Protein AF-A0A7R8WQI7-F1 (afdb_monomer)

InterPro domains:
  IPR001619 Sec1-like protein [PF00995] (48-294)
  IPR001619 Sec1-like protein [PTHR11679] (33-294)
  IPR027482 Sec1-like, domain 2 [G3DSA:3.40.50.1910] (165-301)
  IPR036045 Sec1-like superfamily [SSF568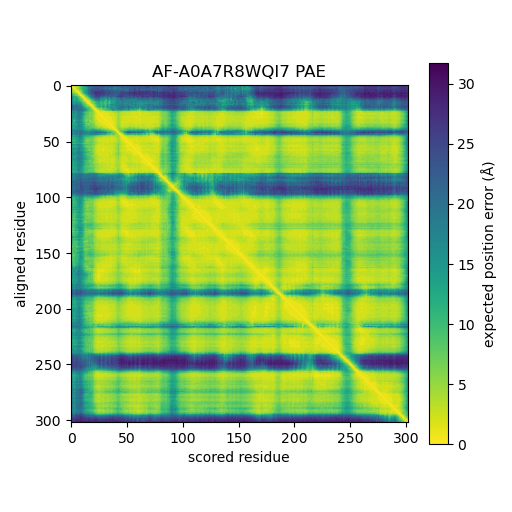15] (25-299)
  IPR043154 Sec1-like, domain 1 [G3DSA:3.40.50.2060] (26-164)

Radius of gyration: 21.42 Å; Cα contacts (8 Å, |Δi|>4): 452; chains: 1; bounding box: 52×49×67 Å

Mean predicted aligned error: 9.0 Å

pLDDT: mean 82.3, std 17.36, range [29.55, 97.31]

Foldseek 3Di:
DVVVVVVPPPDAFPAPADDDPDQFLLVLLLVLVVVLLVVPPDPFLAEEEEEEPQCVLQDLLRDDPVRVVVSRHDHYYYLDAPVPQDFDQDPPRDGDRQQAASYEYEYEYAQDPVSLVSLLVCLLPPSYNAYAAEHLFDHDPVSSVSSVVSNPVVRYDYHYYRLSQWRRNGRNDIHNPDPDQWDDDPPPDTDGDPVSLLSLLRNVCSSCSSNVNNDQPAEEEDPPDPSRVSSSVSNVVVSVVPPDPDPDDDPPPSVPDHHYHYDCVVPVVVVVDQDDDPVSNCCVPFNQDSNDGDDPDDPDPD

Nearest PDB structures (foldseek):
  6xjl-assembly1_A  TM=8.846E-01  e=1.754E-24  Thermochaetoides thermophila
  6xm1-assembly2_C  TM=8.921E-01  e=5.445E-24  Thermochaetoides thermophila
  6xmd-assembly1_A  TM=8.858E-01  e=5.780E-24  Thermochaetoides thermophila
  2xhe-assembly1_A  TM=8.609E-01  e=7.932E-13  Monosiga brevicollis
  1y9j-assembly1_A  TM=7.763E-01  e=6.616E-08  Rattus norvegicus

Secondary structure (DSSP, 8-state):
-HHHHHT-SS----B-----SS--HHHHHHHHHHHHHHH---S-S-EEEEE-HHHHHHHHHHS-HHHHHTTTEEEEEE---GGG---EEPTTS-EE---EEEEEEEEEE---HHHHHHHHHHHHS-SEEEEEEEESSPPPHHHHHHHHHH-TT--EEEEEE----SEEEETTEEE---S--EE--SSS--EE-HHHHHHHHHHHHHHHHHTT-SS-SEEEE-TT-HHHHHHHHHHHHHHHHSPSP-TT------TT-EEEE--GGG--SGGGSPP-SHHHHHHHHT--BTTB---TT-----

Solvent-accessible surface area (backbone atoms only — not comparable to full-atom values): 17529 Å² total; per-residue (Å²): 71,70,68,56,62,72,54,68,56,100,60,78,55,68,66,70,79,55,89,67,100,64,86,38,53,24,60,36,41,30,53,51,54,54,46,58,61,63,67,64,81,62,96,49,77,43,27,31,42,34,20,31,87,70,37,47,49,26,46,63,50,39,50,56,70,69,65,39,40,78,65,36,36,78,44,81,45,70,66,50,52,82,92,68,53,78,61,42,61,44,103,82,72,41,80,34,72,78,63,45,53,72,28,34,32,41,33,40,32,54,72,40,76,64,52,50,51,36,48,27,57,38,38,65,61,56,43,46,46,32,34,38,42,34,23,19,38,84,74,53,72,71,57,53,53,50,44,41,66,26,26,78,75,61,36,70,77,46,69,36,41,37,44,50,42,46,32,26,75,38,48,88,40,71,41,77,83,70,93,66,52,54,43,86,50,90,80,79,58,77,42,66,28,68,70,40,45,52,51,49,31,52,25,53,51,16,48,28,46,37,68,62,41,65,69,59,80,40,77,46,50,40,85,92,35,69,58,33,48,54,46,53,52,51,34,50,54,54,51,63,69,51,63,82,74,78,90,80,82,90,80,75,81,40,84,85,47,69,47,78,39,75,60,64,82,82,54,67,58,72,86,72,54,89,50,85,53,68,71,54,30,47,37,71,76,55,40,67,54,83,93,39,68,73,68,94,80,69,80,77,86,123

Organism: NCBI:txid163714

Structure (mmCIF, N/CA/C/O backbone):
data_AF-A0A7R8WQI7-F1
#
_entry.id   AF-A0A7R8WQI7-F1
#
loop_
_atom_site.group_PDB
_atom_site.id
_atom_site.ty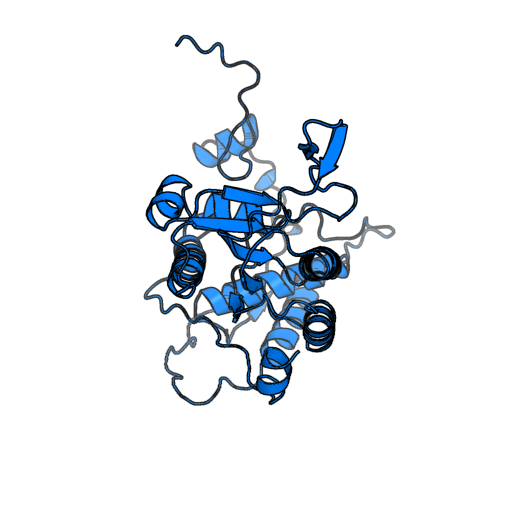pe_symbol
_atom_site.label_atom_id
_atom_site.label_alt_id
_atom_site.label_comp_id
_atom_site.label_asym_id
_atom_site.label_entity_id
_atom_site.label_seq_id
_atom_site.pdbx_PDB_ins_code
_atom_site.Cartn_x
_atom_site.Cartn_y
_atom_site.Cartn_z
_atom_site.occupancy
_atom_site.B_iso_or_equiv
_atom_site.auth_seq_id
_atom_site.auth_comp_id
_atom_site.auth_asym_id
_atom_site.auth_atom_id
_atom_site.pdbx_PDB_model_num
ATOM 1 N N . VAL A 1 1 ? -16.688 -12.293 19.248 1.00 45.47 1 VAL A N 1
ATOM 2 C CA . VAL A 1 1 ? -17.193 -13.429 18.410 1.00 45.47 1 VAL A CA 1
ATOM 3 C C . VAL A 1 1 ? -18.559 -13.153 17.763 1.00 45.47 1 VAL A C 1
ATOM 5 O O . VAL A 1 1 ? -18.761 -13.535 16.612 1.00 45.47 1 VAL A O 1
ATOM 8 N N . ARG A 1 2 ? -19.499 -12.466 18.435 1.00 38.94 2 ARG A N 1
ATOM 9 C CA . ARG A 1 2 ? -20.849 -12.200 17.881 1.00 38.94 2 ARG A CA 1
ATOM 10 C C . ARG A 1 2 ? -20.871 -11.333 16.609 1.00 38.94 2 ARG A C 1
ATOM 12 O O . ARG A 1 2 ? -21.676 -11.604 15.725 1.00 38.94 2 ARG A O 1
ATOM 19 N N . PHE A 1 3 ? -19.964 -10.361 16.473 1.00 47.34 3 PHE A N 1
ATOM 20 C CA . PHE A 1 3 ? -19.856 -9.521 15.267 1.00 47.34 3 PHE A CA 1
ATOM 21 C C . PHE A 1 3 ? -19.412 -10.327 14.031 1.00 47.34 3 PHE A C 1
ATOM 23 O O . PHE A 1 3 ? -20.055 -10.283 12.987 1.00 47.34 3 PHE A O 1
ATOM 30 N N . PHE A 1 4 ? -18.372 -11.154 14.175 1.00 44.34 4 PHE A N 1
ATOM 31 C CA . PHE A 1 4 ? -17.882 -12.014 13.092 1.00 44.34 4 PHE A CA 1
ATOM 32 C C . PHE A 1 4 ? -18.846 -13.157 12.741 1.00 44.34 4 PHE A C 1
ATOM 34 O O . PHE A 1 4 ? -18.917 -13.549 11.581 1.00 44.34 4 PHE A O 1
ATOM 41 N N . LEU A 1 5 ? -19.622 -13.666 13.706 1.00 38.22 5 LEU A N 1
ATOM 42 C CA . LEU A 1 5 ? -20.675 -14.654 13.435 1.00 38.22 5 LEU A CA 1
ATOM 43 C C . LEU A 1 5 ? -21.860 -14.055 12.660 1.00 38.22 5 LEU A C 1
ATOM 45 O O . LEU A 1 5 ? -22.446 -14.751 11.837 1.00 38.22 5 LEU A O 1
ATOM 49 N N . SER A 1 6 ? -22.177 -12.770 12.856 1.00 35.91 6 SER A N 1
ATOM 50 C CA . SER A 1 6 ? -23.167 -12.055 12.032 1.00 35.91 6 SER A CA 1
ATOM 51 C C . SER A 1 6 ? -22.663 -11.761 10.612 1.00 35.91 6 SER A C 1
ATOM 53 O O . SER A 1 6 ? -23.476 -11.595 9.707 1.00 35.91 6 SER A O 1
ATOM 55 N N . ALA A 1 7 ? -21.343 -11.705 10.409 1.00 38.28 7 ALA A N 1
ATOM 56 C CA . ALA A 1 7 ? -20.695 -11.475 9.115 1.00 38.28 7 ALA A CA 1
ATOM 57 C C . ALA A 1 7 ? -20.342 -12.777 8.361 1.00 38.28 7 ALA A C 1
ATOM 59 O O . ALA A 1 7 ? -19.709 -12.721 7.316 1.00 38.28 7 ALA A O 1
ATOM 60 N N . ALA A 1 8 ? -20.737 -13.951 8.876 1.00 29.55 8 ALA A N 1
ATOM 61 C CA . ALA A 1 8 ? -20.405 -15.268 8.317 1.00 29.55 8 ALA A CA 1
ATOM 62 C C . ALA A 1 8 ? -21.314 -15.732 7.154 1.00 29.55 8 ALA A C 1
ATOM 64 O O . ALA A 1 8 ? -21.235 -16.886 6.730 1.00 29.55 8 ALA A O 1
ATOM 65 N N . ALA A 1 9 ? -22.168 -14.857 6.618 1.00 31.30 9 ALA A N 1
ATOM 66 C CA . ALA A 1 9 ? -22.648 -15.014 5.246 1.00 31.30 9 ALA A CA 1
ATOM 67 C C . ALA A 1 9 ? -21.492 -14.652 4.288 1.00 31.30 9 ALA A C 1
ATOM 69 O O . ALA A 1 9 ? -20.641 -13.859 4.680 1.00 31.30 9 ALA A O 1
ATOM 70 N N . PRO A 1 10 ? -21.422 -15.169 3.047 1.00 31.23 10 PRO A N 1
ATOM 71 C CA . PRO A 1 10 ? -20.439 -14.729 2.055 1.00 31.23 10 PRO A CA 1
ATOM 72 C C . PRO A 1 10 ? -20.778 -13.304 1.581 1.00 31.23 10 PRO A C 1
ATOM 74 O O . PRO A 1 10 ? -21.127 -13.069 0.429 1.00 31.23 10 PRO A O 1
ATOM 77 N N . GLN A 1 11 ? -20.750 -12.343 2.497 1.00 33.34 11 GLN A N 1
ATOM 78 C CA . GLN A 1 11 ? -20.855 -10.930 2.217 1.00 33.34 11 GLN A CA 1
ATOM 79 C C . GLN A 1 11 ? -19.426 -10.422 2.134 1.00 33.34 11 GLN A C 1
ATOM 81 O O . GLN A 1 11 ? -18.704 -10.393 3.128 1.00 33.34 11 GLN A O 1
ATOM 86 N N . ALA A 1 12 ? -19.006 -10.070 0.919 1.00 45.41 12 ALA A N 1
ATOM 87 C CA . ALA A 1 12 ? -17.821 -9.254 0.733 1.00 45.41 12 ALA A CA 1
ATOM 88 C C . ALA A 1 12 ? -17.914 -8.069 1.705 1.00 45.41 12 ALA A C 1
ATOM 90 O O . ALA A 1 12 ? -18.945 -7.388 1.737 1.00 45.41 12 ALA A O 1
ATOM 91 N N . PHE A 1 13 ? -16.878 -7.861 2.524 1.00 45.03 13 PHE A N 1
ATOM 92 C CA . PHE A 1 13 ? -16.802 -6.696 3.405 1.00 45.03 13 PHE A CA 1
ATOM 93 C C . PHE A 1 13 ? -17.109 -5.430 2.606 1.00 45.03 13 PHE A C 1
ATOM 95 O O . PHE A 1 13 ? -16.812 -5.399 1.406 1.00 45.03 13 PHE A O 1
ATOM 102 N N . PRO A 1 14 ? -17.703 -4.396 3.229 1.00 46.16 14 PRO A N 1
ATOM 103 C CA . PRO A 1 14 ? -18.044 -3.172 2.523 1.00 46.16 14 PRO A CA 1
ATOM 104 C C . PRO A 1 14 ? -16.798 -2.633 1.820 1.00 46.16 14 PRO A C 1
ATOM 106 O O . PRO A 1 14 ? -15.872 -2.117 2.445 1.00 46.16 14 PRO A O 1
ATOM 109 N N . LEU A 1 15 ? -16.773 -2.810 0.500 1.00 51.72 15 LEU A N 1
ATOM 110 C CA . LEU A 1 15 ? -15.652 -2.421 -0.326 1.00 51.72 15 LEU A CA 1
ATOM 111 C C . LEU A 1 15 ? -15.711 -0.910 -0.452 1.00 51.72 15 LEU A C 1
ATOM 113 O O . LEU A 1 15 ? -16.685 -0.345 -0.962 1.00 51.72 15 LEU A O 1
ATOM 117 N N . VAL A 1 16 ? -14.682 -0.236 0.046 1.00 52.97 16 VAL A N 1
ATOM 118 C CA . VAL A 1 16 ? -14.630 1.218 -0.017 1.00 52.97 16 VAL A CA 1
ATOM 119 C C . VAL A 1 16 ? -14.374 1.628 -1.469 1.00 52.97 16 VAL A C 1
ATOM 121 O O . VAL A 1 16 ? -13.244 1.758 -1.895 1.00 52.97 16 VAL A O 1
ATOM 124 N N . ARG A 1 17 ? -15.411 1.822 -2.288 1.00 52.81 17 ARG A N 1
ATOM 125 C CA . ARG A 1 17 ? -15.206 2.350 -3.647 1.00 52.81 17 ARG A CA 1
ATOM 126 C C . ARG A 1 17 ? -15.085 3.866 -3.608 1.00 52.81 17 ARG A C 1
ATOM 128 O O . ARG A 1 17 ? -15.960 4.551 -3.082 1.00 52.81 17 ARG A O 1
ATOM 135 N N . VAL A 1 18 ? -14.002 4.369 -4.187 1.00 54.94 18 VAL A N 1
ATOM 136 C CA . VAL A 1 18 ? -13.783 5.788 -4.453 1.00 54.94 18 VAL A CA 1
ATOM 137 C C . VAL A 1 18 ? -13.979 6.003 -5.955 1.00 54.94 18 VAL A C 1
ATOM 139 O O . VAL A 1 18 ? -13.304 5.368 -6.760 1.00 54.94 18 VAL A O 1
ATOM 142 N N . SER A 1 19 ? -14.930 6.856 -6.341 1.00 47.88 19 SER A N 1
ATOM 143 C CA . SER A 1 19 ? -15.147 7.225 -7.746 1.00 47.88 19 SER A CA 1
ATOM 144 C C . SER A 1 19 ? -14.254 8.409 -8.112 1.00 47.88 19 SER A C 1
ATOM 146 O O . SER A 1 19 ? -14.242 9.411 -7.399 1.00 47.88 19 SER A O 1
ATOM 148 N N . MET A 1 20 ? -13.516 8.298 -9.217 1.00 58.69 20 MET A N 1
ATOM 149 C CA . MET A 1 20 ? -12.607 9.332 -9.714 1.00 58.69 20 MET A CA 1
ATOM 150 C C . MET A 1 20 ? -12.878 9.655 -11.176 1.00 58.69 20 MET A C 1
ATOM 152 O O . MET A 1 20 ? -13.043 8.755 -11.995 1.00 58.69 20 MET A O 1
ATOM 156 N N . GLY A 1 21 ? -12.824 10.944 -11.520 1.00 53.25 21 GLY A N 1
ATOM 157 C CA . GLY A 1 21 ? -12.871 11.412 -12.909 1.00 53.25 21 GLY A CA 1
ATOM 158 C C . GLY A 1 21 ? -11.543 11.284 -13.675 1.00 53.25 21 GLY A C 1
ATOM 159 O O . GLY A 1 21 ? -11.527 11.523 -14.878 1.00 53.25 21 GLY A O 1
ATOM 160 N N . GLY A 1 22 ? -10.431 10.912 -13.018 1.00 66.62 22 GLY A N 1
ATOM 161 C CA . GLY A 1 22 ? -9.092 10.840 -13.624 1.00 66.62 22 GLY A CA 1
ATOM 162 C C . GLY A 1 22 ? -8.129 9.873 -12.919 1.00 66.62 22 GLY A C 1
ATOM 163 O O . GLY A 1 22 ? -8.409 9.384 -11.828 1.00 66.62 22 GLY A O 1
ATOM 164 N N . VAL A 1 23 ? -6.983 9.577 -13.550 1.00 78.31 23 VAL A N 1
ATOM 165 C CA . VAL A 1 23 ? -5.949 8.687 -12.985 1.00 78.31 23 VAL A CA 1
ATOM 166 C C . VAL A 1 23 ? -5.080 9.480 -12.008 1.00 78.31 23 VAL A C 1
ATOM 168 O O . VAL A 1 23 ? -4.105 10.107 -12.414 1.00 78.31 23 VAL A O 1
ATOM 171 N N . ASN A 1 24 ? -5.452 9.470 -10.727 1.00 90.44 24 ASN A N 1
ATOM 172 C CA . ASN A 1 24 ? -4.645 10.036 -9.649 1.00 90.44 24 ASN A CA 1
ATOM 173 C C . ASN A 1 24 ? -4.456 9.005 -8.530 1.00 90.44 24 ASN A C 1
ATOM 175 O O . ASN A 1 24 ? -5.355 8.765 -7.724 1.00 90.44 24 ASN A O 1
ATOM 179 N N . VAL A 1 25 ? -3.273 8.393 -8.481 1.00 92.75 25 VAL A N 1
ATOM 180 C CA . VAL A 1 25 ? -2.969 7.322 -7.523 1.00 92.75 25 VAL A CA 1
ATOM 181 C C . VAL A 1 25 ? -2.806 7.839 -6.091 1.00 92.75 25 VAL A C 1
ATOM 183 O O . VAL A 1 25 ? -3.096 7.091 -5.159 1.00 92.75 25 VAL A O 1
ATOM 186 N N . VAL A 1 26 ? -2.378 9.099 -5.916 1.00 94.00 26 VAL A N 1
ATOM 187 C CA . VAL A 1 26 ? -2.228 9.758 -4.603 1.00 94.00 26 VAL A CA 1
ATOM 188 C C . VAL A 1 26 ? -3.598 10.060 -4.023 1.00 94.00 26 VAL A C 1
ATOM 190 O O . VAL A 1 26 ? -3.894 9.662 -2.899 1.00 94.00 26 VAL A O 1
ATOM 193 N N . GLU A 1 27 ? -4.459 10.699 -4.815 1.00 92.31 27 GLU A N 1
ATOM 194 C CA . GLU A 1 27 ? -5.809 11.036 -4.370 1.00 92.31 27 GLU A CA 1
ATOM 195 C C . GLU A 1 27 ? -6.615 9.765 -4.070 1.00 92.31 27 GLU A C 1
ATOM 197 O O . GLU A 1 27 ? -7.445 9.771 -3.167 1.00 92.31 27 GLU A O 1
ATOM 202 N N . ALA A 1 28 ? -6.352 8.652 -4.772 1.00 91.19 28 ALA A N 1
ATOM 203 C CA . ALA A 1 28 ? -7.055 7.390 -4.528 1.00 91.19 28 ALA A CA 1
ATOM 204 C C . ALA A 1 28 ? -6.797 6.902 -3.106 1.00 91.19 28 ALA A C 1
ATOM 206 O O . ALA A 1 28 ? -7.735 6.702 -2.335 1.00 91.19 28 ALA A O 1
ATOM 207 N N . VAL A 1 29 ? -5.518 6.797 -2.735 1.00 93.44 29 VAL A N 1
ATOM 208 C CA . VAL A 1 29 ? -5.102 6.416 -1.381 1.00 93.44 29 VAL A CA 1
ATOM 209 C C . VAL A 1 29 ? -5.589 7.437 -0.355 1.00 93.44 29 VAL A C 1
ATOM 211 O O . VAL A 1 29 ? -6.104 7.053 0.693 1.00 93.44 29 VAL A O 1
ATOM 214 N N . ARG A 1 30 ? -5.488 8.736 -0.653 1.00 93.62 30 ARG A N 1
ATOM 215 C CA . ARG A 1 30 ? -5.971 9.795 0.238 1.00 93.62 30 ARG A CA 1
ATOM 216 C C . ARG A 1 30 ? -7.461 9.641 0.539 1.00 93.62 30 ARG A C 1
ATOM 218 O O . ARG A 1 30 ? -7.835 9.625 1.707 1.00 93.62 30 ARG A O 1
ATOM 225 N N . LEU A 1 31 ? -8.311 9.453 -0.468 1.00 91.38 31 LEU A N 1
ATOM 226 C CA . LEU A 1 31 ? -9.757 9.290 -0.280 1.00 91.38 31 LEU A CA 1
ATOM 227 C C . LEU A 1 31 ? -10.107 8.030 0.521 1.00 91.38 31 LEU A C 1
ATOM 229 O O . LEU A 1 31 ? -10.982 8.084 1.386 1.00 91.38 31 LEU A O 1
ATOM 233 N N . TYR A 1 32 ? -9.382 6.932 0.309 1.00 91.56 32 TYR A N 1
ATOM 234 C CA . TYR A 1 32 ? -9.474 5.733 1.144 1.00 91.56 32 TYR A CA 1
ATOM 235 C C . TYR A 1 32 ? -9.176 6.023 2.622 1.00 91.56 32 TYR A C 1
ATOM 237 O O . TYR A 1 32 ? -9.958 5.647 3.497 1.00 91.56 32 TYR A O 1
ATOM 245 N N . LEU A 1 33 ? -8.075 6.726 2.904 1.00 92.56 33 LEU A N 1
ATOM 246 C CA . LEU A 1 33 ? -7.672 7.085 4.265 1.00 92.56 33 LEU A CA 1
ATOM 247 C C . LEU A 1 33 ? -8.671 8.041 4.922 1.00 92.56 33 LEU A C 1
ATOM 249 O O . LEU A 1 33 ? -9.046 7.851 6.077 1.00 92.56 33 LEU A O 1
ATOM 253 N N . LEU A 1 34 ? -9.146 9.047 4.187 1.00 91.31 34 LEU A N 1
ATOM 254 C CA . LEU A 1 34 ? -10.129 9.999 4.698 1.00 91.31 34 LEU A CA 1
ATOM 255 C C . LEU A 1 34 ? -11.466 9.326 5.008 1.00 91.31 34 LEU A C 1
ATOM 257 O O . LEU A 1 34 ? -12.072 9.624 6.038 1.00 91.31 34 LEU A O 1
ATOM 261 N N . LYS A 1 35 ? -11.906 8.394 4.157 1.00 89.69 35 LYS A N 1
ATOM 262 C CA . LYS A 1 35 ? -13.115 7.611 4.406 1.00 89.69 35 LYS A CA 1
ATOM 263 C C . LYS A 1 35 ? -12.951 6.681 5.607 1.00 89.69 35 LYS A C 1
ATOM 265 O O . LYS A 1 35 ? -13.812 6.692 6.475 1.00 89.69 35 LYS A O 1
ATOM 270 N N . MET A 1 36 ? -11.818 5.988 5.734 1.00 89.88 36 MET A N 1
ATOM 271 C CA . MET A 1 36 ? -11.502 5.178 6.920 1.00 89.88 36 MET A CA 1
ATOM 272 C C . MET A 1 36 ? -11.623 5.988 8.221 1.00 89.88 36 MET A C 1
ATOM 274 O O . MET A 1 36 ? -12.201 5.518 9.197 1.00 89.88 36 MET A O 1
ATOM 278 N N . VAL A 1 37 ? -11.108 7.220 8.239 1.00 90.00 37 VAL A N 1
ATOM 279 C CA . VAL A 1 37 ? -11.193 8.105 9.412 1.00 90.00 37 VAL A CA 1
ATOM 280 C C . VAL A 1 37 ? -12.616 8.654 9.621 1.00 90.00 37 VAL A C 1
ATOM 282 O O . VAL A 1 37 ? -13.013 8.931 10.756 1.00 90.00 37 VAL A O 1
ATOM 285 N N . GLY A 1 38 ? -13.394 8.829 8.550 1.00 87.38 38 GLY A N 1
ATOM 286 C CA . GLY A 1 38 ? -14.781 9.301 8.602 1.00 87.38 38 GLY A CA 1
ATOM 287 C C . GLY A 1 38 ? -15.795 8.240 9.044 1.00 87.38 38 GLY A C 1
ATOM 288 O O . GLY A 1 38 ? -16.759 8.571 9.737 1.00 87.38 38 GLY A O 1
ATOM 289 N N . ASP A 1 39 ? -15.565 6.977 8.684 1.00 84.06 39 ASP A N 1
ATOM 290 C CA . ASP A 1 39 ? -16.459 5.853 8.987 1.00 84.06 39 ASP A CA 1
ATOM 291 C C . ASP A 1 39 ? -16.399 5.446 10.470 1.00 84.06 39 ASP A C 1
ATOM 293 O O . ASP A 1 39 ? -17.376 4.928 11.010 1.00 84.06 39 ASP A O 1
ATOM 297 N N . ALA A 1 40 ? -15.303 5.771 11.165 1.00 81.56 40 ALA A N 1
ATOM 298 C CA . ALA A 1 40 ? -15.128 5.530 12.596 1.00 81.56 40 ALA A CA 1
ATOM 299 C C . ALA A 1 40 ? -15.982 6.470 13.472 1.00 81.56 40 ALA A C 1
ATOM 301 O O . ALA A 1 40 ? -15.475 7.374 14.144 1.00 81.56 40 ALA A O 1
ATOM 302 N N . ARG A 1 41 ? -17.302 6.277 13.460 1.00 68.81 41 ARG A N 1
ATOM 303 C CA . ARG A 1 41 ? -18.288 7.059 14.224 1.00 68.81 41 ARG A CA 1
ATOM 304 C C . ARG A 1 41 ? -18.430 6.545 15.660 1.00 68.81 41 ARG A C 1
ATOM 306 O O . ARG A 1 41 ? -19.515 6.167 16.086 1.00 68.81 41 ARG A O 1
ATOM 313 N N . ASP A 1 42 ? -17.326 6.535 16.399 1.00 67.75 42 ASP A N 1
ATOM 314 C CA . ASP A 1 42 ? -17.317 6.200 17.826 1.00 67.75 42 ASP A CA 1
ATOM 315 C C . ASP A 1 42 ? -17.484 7.437 18.718 1.00 67.75 42 ASP A C 1
ATOM 317 O O . ASP A 1 42 ? -17.225 8.571 18.315 1.00 67.75 42 ASP A O 1
ATOM 321 N N . SER A 1 43 ? -17.884 7.197 19.970 1.00 59.88 43 SER A N 1
ATOM 322 C CA . SER A 1 43 ? -18.080 8.221 21.003 1.00 59.88 43 SER A CA 1
ATOM 323 C C . SER A 1 43 ? -16.784 8.866 21.507 1.00 59.88 43 SER A C 1
ATOM 325 O O . SER A 1 43 ? -16.854 9.855 22.235 1.00 59.88 43 SER A O 1
ATOM 327 N N . SER A 1 44 ? -15.609 8.310 21.181 1.00 69.06 44 SER A N 1
ATOM 328 C CA . SER A 1 44 ? -14.333 8.882 21.615 1.00 69.06 44 SER A CA 1
ATOM 329 C C . SER A 1 44 ? -13.831 9.947 20.635 1.00 69.06 44 SER A C 1
ATOM 331 O O . SER A 1 44 ? -13.657 9.656 19.447 1.00 69.06 44 SER A O 1
ATOM 333 N N . PRO A 1 45 ? -13.519 11.164 21.117 1.00 76.62 45 PRO A N 1
ATOM 334 C CA . PRO A 1 45 ? -12.938 12.207 20.287 1.00 76.62 45 PRO A CA 1
ATOM 335 C C . PRO A 1 45 ? -11.453 11.974 19.995 1.00 76.62 45 PRO A C 1
ATOM 337 O O . PRO A 1 45 ? -10.891 12.731 19.220 1.00 76.62 45 PRO A O 1
ATOM 340 N N . LEU A 1 46 ? -10.789 10.989 20.608 1.00 88.25 46 LEU A N 1
ATOM 341 C CA . LEU A 1 46 ? -9.346 10.793 20.465 1.00 88.25 46 LEU A CA 1
ATOM 342 C C . LEU A 1 46 ? -9.047 9.471 19.757 1.00 88.25 46 LEU A C 1
ATOM 344 O O . LEU A 1 46 ? -9.409 8.391 20.236 1.00 88.25 46 LEU A O 1
ATOM 348 N N . ARG A 1 47 ? -8.351 9.559 18.619 1.00 91.69 47 ARG A N 1
ATOM 349 C CA . ARG A 1 47 ? -8.036 8.405 17.774 1.00 91.69 47 ARG A CA 1
ATOM 350 C C . ARG A 1 47 ? -6.534 8.175 17.656 1.00 91.69 47 ARG A C 1
ATOM 352 O O . ARG A 1 47 ? -5.738 9.118 17.616 1.00 91.69 47 ARG A O 1
ATOM 359 N N . VAL A 1 48 ? -6.171 6.903 17.556 1.00 92.19 48 VAL A N 1
ATOM 360 C CA . VAL A 1 48 ? -4.810 6.424 17.287 1.00 92.19 48 VAL A CA 1
ATOM 361 C C . VAL A 1 48 ? -4.800 5.719 15.944 1.00 92.19 48 VAL A C 1
ATOM 363 O O . VAL A 1 48 ? -5.686 4.911 15.686 1.00 92.19 48 VAL A O 1
ATOM 366 N N . LEU A 1 49 ? -3.804 5.997 15.106 1.00 94.50 49 LEU A N 1
ATOM 367 C CA . LEU A 1 49 ? -3.557 5.259 13.873 1.00 94.50 49 LEU A CA 1
ATOM 368 C C . LEU A 1 49 ? -2.436 4.239 14.101 1.00 94.50 49 LEU A C 1
ATOM 370 O O . LEU A 1 49 ? -1.291 4.619 14.341 1.00 94.50 49 LEU A O 1
ATOM 374 N N . LEU A 1 50 ? -2.780 2.956 14.026 1.00 94.44 50 LEU A N 1
ATOM 375 C CA . LEU A 1 50 ? -1.875 1.821 14.174 1.00 94.44 50 LEU A CA 1
ATOM 376 C C . LEU A 1 50 ? -1.542 1.240 12.793 1.00 94.44 50 LEU A C 1
ATOM 378 O O . LEU A 1 50 ? -2.444 0.885 12.035 1.00 94.44 50 LEU A O 1
ATOM 382 N N . MET A 1 51 ? -0.257 1.161 12.454 1.00 95.25 51 MET A N 1
ATOM 383 C CA . MET A 1 51 ? 0.226 0.815 11.107 1.00 95.25 51 MET A CA 1
ATOM 384 C C . MET A 1 51 ? 1.330 -0.236 11.148 1.00 95.25 51 MET A C 1
ATOM 386 O O . MET A 1 51 ? 2.097 -0.271 12.101 1.00 95.25 51 MET A O 1
ATOM 390 N N . ASP A 1 52 ? 1.483 -1.057 10.114 1.00 93.94 52 ASP A N 1
ATOM 391 C CA . ASP A 1 52 ? 2.654 -1.933 9.994 1.00 93.94 52 ASP A CA 1
ATOM 392 C C . ASP A 1 52 ? 3.821 -1.221 9.282 1.00 93.94 52 ASP A C 1
ATOM 394 O O . ASP A 1 52 ? 3.747 -0.040 8.941 1.00 93.94 52 ASP A O 1
ATOM 398 N N . SER A 1 53 ? 4.944 -1.921 9.088 1.00 91.50 53 SER A N 1
ATOM 399 C CA . SER A 1 53 ? 6.118 -1.347 8.411 1.00 91.50 53 SER A CA 1
ATOM 400 C C . SER A 1 53 ? 5.833 -0.864 6.994 1.00 91.50 53 SER A C 1
ATOM 402 O O . SER A 1 53 ? 6.484 0.068 6.525 1.00 91.50 53 SER A O 1
ATOM 404 N N . ASP A 1 54 ? 4.884 -1.499 6.316 1.00 91.75 54 ASP A N 1
ATOM 405 C CA . ASP A 1 54 ? 4.639 -1.288 4.901 1.00 91.75 54 ASP A CA 1
ATOM 406 C C . ASP A 1 54 ? 3.611 -0.163 4.705 1.00 91.75 54 ASP A C 1
ATOM 408 O O . ASP A 1 54 ? 3.752 0.660 3.797 1.00 91.75 54 ASP A O 1
ATOM 412 N N . THR A 1 55 ? 2.604 -0.069 5.581 1.00 94.62 55 THR A N 1
ATOM 413 C CA . THR A 1 55 ? 1.555 0.955 5.507 1.00 94.62 55 THR A CA 1
ATOM 414 C C . THR A 1 55 ? 1.999 2.329 5.996 1.00 94.62 55 THR A C 1
ATOM 416 O O . THR A 1 55 ? 1.451 3.328 5.525 1.00 94.62 55 THR A O 1
ATOM 419 N N . ILE A 1 56 ? 3.038 2.425 6.837 1.00 93.31 56 ILE A N 1
ATOM 420 C CA . ILE A 1 56 ? 3.622 3.718 7.247 1.00 93.31 56 ILE A CA 1
ATOM 421 C C . ILE A 1 56 ? 4.031 4.548 6.024 1.00 93.31 56 ILE A C 1
ATOM 423 O O . ILE A 1 56 ? 3.697 5.732 5.939 1.00 93.31 56 ILE A O 1
ATOM 427 N N . GLY A 1 57 ? 4.721 3.932 5.057 1.00 92.25 57 GLY A N 1
ATOM 428 C CA . GLY A 1 57 ? 5.149 4.615 3.833 1.00 92.25 57 GLY A CA 1
ATOM 429 C C . GLY A 1 57 ? 3.967 5.069 2.976 1.00 92.25 57 GLY A C 1
ATOM 430 O O . GLY A 1 57 ? 3.985 6.167 2.426 1.00 92.25 57 GLY A O 1
ATOM 431 N N . ILE A 1 58 ? 2.906 4.263 2.921 1.00 94.75 58 ILE A N 1
ATOM 432 C CA . ILE A 1 58 ? 1.685 4.565 2.165 1.00 94.75 58 ILE A CA 1
ATOM 433 C C . ILE A 1 58 ? 0.981 5.797 2.750 1.00 94.75 58 ILE A C 1
ATOM 435 O O . ILE A 1 58 ? 0.667 6.734 2.016 1.00 94.75 58 ILE A O 1
ATOM 439 N N . VAL A 1 59 ? 0.777 5.829 4.071 1.00 94.19 59 VAL A N 1
ATOM 440 C CA . VAL A 1 59 ? 0.104 6.946 4.755 1.00 94.19 59 VAL A CA 1
ATOM 441 C C . VAL A 1 59 ? 0.929 8.223 4.669 1.00 94.19 59 VAL A C 1
ATOM 443 O O . VAL A 1 59 ? 0.386 9.269 4.320 1.00 94.19 59 VAL A O 1
ATOM 446 N N 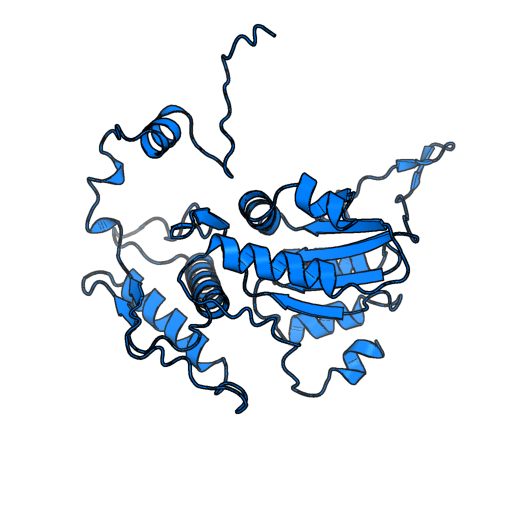. THR A 1 60 ? 2.237 8.127 4.928 1.00 92.88 60 THR A N 1
ATOM 447 C CA . THR A 1 60 ? 3.162 9.275 4.910 1.00 92.88 60 THR A CA 1
ATOM 448 C C . THR A 1 60 ? 3.171 9.978 3.555 1.00 92.88 60 THR A C 1
ATOM 450 O O . THR A 1 60 ? 3.251 11.202 3.495 1.00 92.88 60 THR A O 1
ATOM 453 N N . MET A 1 61 ? 3.063 9.213 2.468 1.00 93.31 61 MET A N 1
ATOM 454 C CA . MET A 1 61 ? 3.062 9.762 1.114 1.00 93.31 61 MET A CA 1
ATOM 455 C C . MET A 1 61 ? 1.704 10.317 0.670 1.00 93.31 61 MET A C 1
ATOM 457 O O . MET A 1 61 ? 1.654 11.171 -0.211 1.00 93.31 61 MET A O 1
ATOM 461 N N . ALA A 1 62 ? 0.603 9.839 1.251 1.00 93.69 62 ALA A N 1
ATOM 462 C CA . ALA A 1 62 ? -0.743 10.196 0.810 1.00 93.69 62 ALA A CA 1
ATOM 463 C C . ALA A 1 62 ? -1.364 11.366 1.585 1.00 93.69 62 ALA A C 1
ATOM 465 O O . ALA A 1 62 ? -2.139 12.130 1.012 1.00 93.69 62 ALA A O 1
ATOM 466 N N . VAL A 1 63 ? -1.084 11.488 2.889 1.00 93.06 63 VAL A N 1
ATOM 467 C CA . VAL A 1 63 ? -1.762 12.445 3.778 1.00 93.06 63 VAL A CA 1
ATOM 468 C C . VAL A 1 63 ? -0.773 13.063 4.763 1.00 93.06 63 VAL A C 1
ATOM 470 O O . VAL A 1 63 ? 0.074 12.381 5.335 1.00 93.06 63 VAL A O 1
ATOM 473 N N . SER A 1 64 ? -0.909 14.368 5.010 1.00 92.25 64 SER A N 1
ATOM 474 C CA . SER A 1 64 ? -0.078 15.063 5.998 1.00 92.25 64 SER A CA 1
ATOM 475 C C . SER A 1 64 ? -0.527 14.788 7.438 1.00 92.25 64 SER A C 1
ATOM 477 O O . SER A 1 64 ? -1.711 14.598 7.728 1.00 92.25 64 SER A O 1
ATOM 479 N N . LYS A 1 65 ? 0.413 14.860 8.389 1.00 90.38 65 LYS A N 1
ATOM 480 C CA . LYS A 1 65 ? 0.097 14.734 9.821 1.00 90.38 65 LYS A CA 1
ATOM 481 C C . LYS A 1 65 ? -0.912 15.792 10.286 1.00 90.38 65 LYS A C 1
ATOM 483 O O . LYS A 1 65 ? -1.816 15.471 11.050 1.00 90.38 65 LYS A O 1
ATOM 488 N N . SER A 1 66 ? -0.791 17.028 9.801 1.00 92.75 66 SER A N 1
ATOM 489 C CA . SER A 1 66 ? -1.721 18.121 10.116 1.00 92.75 66 SER A CA 1
ATOM 490 C C . SER A 1 66 ? -3.148 17.810 9.660 1.00 92.75 66 SER A C 1
ATOM 492 O O . SER A 1 66 ? -4.099 18.050 10.400 1.00 92.75 66 SER A O 1
ATOM 494 N N . GLU A 1 67 ? -3.301 17.217 8.474 1.00 93.00 67 GLU A N 1
ATOM 495 C CA . GLU A 1 67 ? -4.605 16.826 7.931 1.00 93.00 67 GLU A CA 1
ATOM 496 C C . GLU A 1 67 ? -5.264 15.691 8.739 1.00 93.00 67 GLU A C 1
ATOM 498 O O . GLU A 1 67 ? -6.485 15.681 8.925 1.00 93.00 67 GLU A O 1
ATOM 503 N N . MET A 1 68 ? -4.463 14.756 9.256 1.00 92.56 68 MET A N 1
ATOM 504 C CA . MET A 1 68 ? -4.927 13.693 10.155 1.00 92.56 68 MET A CA 1
ATOM 505 C C . MET A 1 68 ? -5.301 14.225 11.548 1.00 92.56 68 MET A C 1
ATOM 507 O O . MET A 1 68 ? -6.328 13.832 12.103 1.00 92.56 68 MET A O 1
ATOM 511 N N . LEU A 1 69 ? -4.521 15.168 12.087 1.00 92.06 69 LEU A N 1
ATOM 512 C CA . LEU A 1 69 ? -4.795 15.818 13.374 1.00 92.06 69 LEU A CA 1
ATOM 513 C C . LEU A 1 69 ? -6.121 16.586 13.359 1.00 92.06 69 LEU A C 1
ATOM 515 O O . LEU A 1 69 ? -6.904 16.471 14.298 1.00 92.06 69 LEU A O 1
ATOM 519 N N . GLN A 1 70 ? -6.423 17.295 12.265 1.00 91.44 70 GLN A N 1
ATOM 520 C CA . GLN A 1 70 ? -7.718 17.964 12.062 1.00 91.44 70 GLN A CA 1
ATOM 521 C C . GLN A 1 70 ? -8.912 16.995 12.079 1.00 91.44 70 GLN A C 1
ATOM 523 O O . GLN A 1 70 ? -10.048 17.417 12.274 1.00 91.44 70 GLN A O 1
ATOM 528 N N . ARG A 1 71 ? -8.665 15.694 11.880 1.00 90.19 71 ARG A N 1
ATOM 529 C CA . ARG A 1 71 ? -9.671 14.622 11.923 1.00 90.19 71 ARG A CA 1
ATOM 530 C C . ARG A 1 71 ? -9.552 13.747 13.168 1.00 90.19 71 ARG A C 1
ATOM 532 O O . ARG A 1 71 ? -9.985 12.590 13.163 1.00 90.19 71 ARG A O 1
ATOM 539 N N . ASN A 1 72 ? -9.001 14.321 14.235 1.00 90.38 72 ASN A N 1
ATOM 540 C 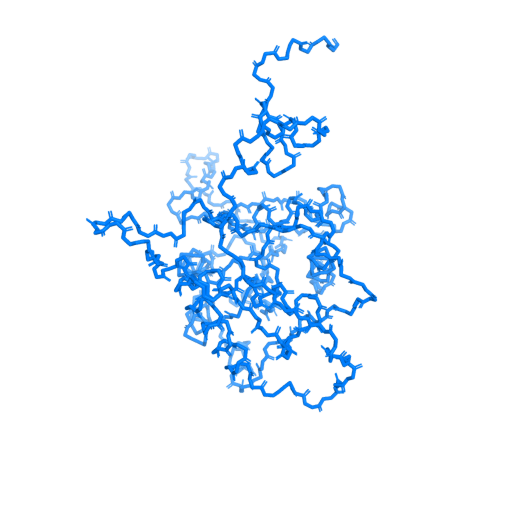CA . ASN A 1 72 ? -8.913 13.726 15.560 1.00 90.38 72 ASN A CA 1
ATOM 541 C C . ASN A 1 72 ? -7.995 12.495 15.668 1.00 90.38 72 ASN A C 1
ATOM 543 O O . ASN A 1 72 ? -8.139 11.696 16.594 1.00 90.38 72 ASN A O 1
ATOM 547 N N . VAL A 1 73 ? -7.049 12.326 14.740 1.00 92.69 73 VAL A N 1
ATOM 548 C CA . VAL A 1 73 ? -6.004 11.295 14.823 1.00 92.69 73 VAL A CA 1
ATOM 549 C C . VAL A 1 73 ? -4.750 11.919 15.431 1.00 92.69 73 VAL A C 1
ATOM 551 O O . VAL A 1 73 ? -4.037 12.668 14.765 1.00 92.69 73 VAL A O 1
ATOM 554 N N . PHE A 1 74 ? -4.491 11.627 16.706 1.00 89.69 74 PHE A N 1
ATOM 555 C CA . PHE A 1 74 ? -3.447 12.300 17.492 1.00 89.69 74 PHE A CA 1
ATOM 556 C C . PHE A 1 74 ? -2.168 11.483 17.637 1.00 89.69 74 PHE A C 1
ATOM 558 O O . PHE A 1 74 ? -1.072 12.048 17.643 1.00 89.69 74 PHE A O 1
ATOM 565 N N . LEU A 1 75 ? -2.299 10.161 17.750 1.00 89.50 75 LEU A N 1
ATOM 566 C CA . LEU A 1 75 ? -1.170 9.255 17.933 1.00 89.50 75 LEU A CA 1
ATOM 567 C C . LEU A 1 75 ? -0.990 8.386 16.691 1.00 89.50 75 LEU A C 1
ATOM 569 O O . LEU A 1 75 ? -1.963 7.909 16.108 1.00 89.50 75 LEU A O 1
ATOM 573 N N . PHE A 1 76 ? 0.268 8.180 16.317 1.00 90.81 76 PHE A N 1
ATOM 574 C CA . PHE A 1 76 ? 0.679 7.313 15.221 1.00 90.81 76 PHE A CA 1
ATOM 575 C C . PHE A 1 76 ? 1.604 6.267 15.815 1.00 90.81 76 PHE A C 1
ATOM 577 O O . PHE A 1 76 ? 2.669 6.606 16.331 1.00 90.81 76 PHE A O 1
ATOM 584 N N . GLU A 1 77 ? 1.183 5.013 15.771 1.00 89.75 77 GLU A N 1
ATOM 585 C CA . GLU A 1 77 ? 1.930 3.903 16.339 1.00 89.75 77 GLU A CA 1
ATOM 586 C C . GLU A 1 77 ? 2.192 2.838 15.285 1.00 89.75 77 GLU A C 1
ATOM 588 O O . GLU A 1 77 ? 1.412 2.629 14.353 1.00 89.75 77 GLU A O 1
ATOM 593 N N . ARG A 1 78 ? 3.308 2.137 15.461 1.00 90.62 78 ARG A N 1
ATOM 594 C CA . ARG A 1 78 ? 3.610 0.948 14.683 1.00 90.62 78 ARG A CA 1
ATOM 595 C C . ARG A 1 78 ? 3.037 -0.273 15.397 1.00 90.62 78 ARG A C 1
ATOM 597 O O . ARG A 1 78 ? 3.229 -0.428 16.601 1.00 90.62 78 ARG A O 1
ATOM 604 N N . LEU A 1 79 ? 2.369 -1.145 14.652 1.00 88.94 79 LEU A N 1
ATOM 605 C CA . LEU A 1 79 ? 2.028 -2.489 15.077 1.00 88.94 79 LEU A CA 1
ATOM 606 C C . LEU A 1 79 ? 3.348 -3.231 15.305 1.00 88.94 79 LEU A C 1
ATOM 608 O O . LEU A 1 79 ? 4.099 -3.505 14.367 1.00 88.94 79 LEU A O 1
ATOM 612 N N . ALA A 1 80 ? 3.671 -3.428 16.576 1.00 73.38 80 ALA A N 1
ATOM 613 C CA . ALA A 1 80 ? 4.880 -4.094 17.016 1.00 73.38 80 ALA A CA 1
ATOM 614 C C . ALA A 1 80 ? 4.538 -5.502 17.496 1.00 73.38 80 ALA A C 1
ATOM 616 O O . ALA A 1 80 ? 3.464 -5.730 18.058 1.00 73.38 80 ALA A O 1
ATOM 617 N N . GLU A 1 81 ? 5.491 -6.414 17.318 1.00 65.06 81 GLU A N 1
ATOM 618 C CA . GLU A 1 81 ? 5.452 -7.732 17.941 1.00 65.06 81 GLU A CA 1
ATOM 619 C C . GLU A 1 81 ? 5.294 -7.579 19.460 1.00 65.06 81 GLU A C 1
ATOM 621 O O . GLU A 1 81 ? 5.825 -6.647 20.072 1.00 65.06 81 GLU A O 1
ATOM 626 N N . GLU A 1 82 ? 4.589 -8.520 20.086 1.00 62.47 82 GLU A N 1
ATOM 627 C CA . GLU A 1 82 ? 4.285 -8.494 21.521 1.00 62.47 82 GLU A CA 1
ATOM 628 C C . GLU A 1 82 ? 5.537 -8.298 22.400 1.00 62.47 82 GLU A C 1
ATOM 630 O O . GLU A 1 82 ? 5.483 -7.588 23.404 1.00 62.47 82 GLU A O 1
ATOM 635 N N . ALA A 1 83 ? 6.683 -8.835 21.966 1.00 50.44 83 ALA A N 1
ATOM 636 C CA . ALA A 1 83 ? 7.979 -8.719 22.636 1.00 50.44 83 ALA A CA 1
ATOM 637 C C . ALA A 1 83 ? 8.593 -7.304 22.614 1.00 50.44 83 ALA A C 1
ATOM 639 O O . ALA A 1 83 ? 9.437 -6.989 23.449 1.00 50.44 83 ALA A O 1
ATOM 640 N N . GLN A 1 84 ? 8.193 -6.454 21.667 1.00 55.75 84 GLN A N 1
ATOM 641 C CA . GLN A 1 84 ? 8.723 -5.098 21.471 1.00 55.75 84 GLN A CA 1
ATOM 642 C C . GLN A 1 84 ? 7.750 -4.014 21.943 1.00 55.75 84 GLN A C 1
ATOM 644 O O . GLN A 1 84 ? 7.978 -2.824 21.708 1.00 55.75 84 GLN A O 1
ATOM 649 N N . ARG A 1 85 ? 6.649 -4.398 22.603 1.00 64.25 85 ARG A N 1
ATOM 650 C CA . ARG A 1 85 ? 5.694 -3.429 23.137 1.00 64.25 85 ARG A CA 1
ATOM 651 C C . ARG A 1 85 ? 6.391 -2.522 24.153 1.00 64.25 85 ARG A C 1
ATOM 653 O O . ARG A 1 85 ? 7.036 -3.034 25.066 1.00 64.25 85 ARG A O 1
ATOM 660 N N . PRO A 1 86 ? 6.249 -1.189 24.045 1.00 54.47 86 PRO A N 1
ATOM 661 C CA . PRO A 1 86 ? 6.791 -0.281 25.038 1.00 54.47 86 PRO A CA 1
ATOM 662 C C . PRO A 1 86 ? 6.094 -0.545 26.370 1.00 54.47 86 PRO A C 1
ATOM 664 O O . PRO A 1 86 ? 4.893 -0.331 26.546 1.00 54.47 86 PRO A O 1
ATOM 667 N N . VAL A 1 87 ? 6.876 -1.061 27.304 1.00 57.97 87 VAL A N 1
ATOM 668 C CA . VAL A 1 87 ? 6.448 -1.338 28.660 1.00 57.97 87 VAL A CA 1
ATOM 669 C C . VAL A 1 87 ? 6.789 -0.109 29.494 1.00 57.97 87 VAL A C 1
ATOM 671 O O . VAL A 1 87 ? 7.960 0.170 29.742 1.00 57.97 87 VAL A O 1
ATOM 674 N N . ALA A 1 88 ? 5.780 0.653 29.914 1.00 54.44 88 ALA A N 1
ATOM 675 C CA . ALA A 1 88 ? 6.011 1.733 30.863 1.00 54.44 88 ALA A CA 1
ATOM 676 C C . ALA A 1 88 ? 6.190 1.128 32.258 1.00 54.44 88 ALA A C 1
ATOM 678 O O . ALA A 1 88 ? 5.417 0.267 32.671 1.00 54.44 88 ALA A O 1
ATOM 679 N N . LEU A 1 89 ? 7.206 1.563 32.995 1.00 54.12 89 LEU A N 1
ATOM 680 C CA . LEU A 1 89 ? 7.352 1.194 34.398 1.00 54.12 89 LEU A CA 1
ATOM 681 C C . LEU A 1 89 ? 6.379 2.052 35.216 1.00 54.12 89 LEU A C 1
ATOM 683 O O . LEU A 1 89 ? 6.437 3.279 35.168 1.00 54.12 89 LEU A O 1
ATOM 687 N N . ASP A 1 90 ? 5.464 1.420 35.952 1.00 56.91 90 ASP A N 1
ATOM 688 C CA . ASP A 1 90 ? 4.633 2.124 36.936 1.00 56.91 90 ASP A CA 1
ATOM 689 C C . ASP A 1 90 ? 5.536 2.731 38.035 1.00 56.91 90 ASP A C 1
ATOM 691 O O . ASP A 1 90 ? 6.706 2.363 38.155 1.00 56.91 90 ASP A O 1
ATOM 695 N N . ARG A 1 91 ? 5.011 3.601 38.908 1.00 55.12 91 ARG A N 1
ATOM 696 C CA . ARG A 1 91 ? 5.773 4.234 40.017 1.00 55.12 91 ARG A CA 1
ATOM 697 C C . ARG A 1 91 ? 6.467 3.235 40.965 1.00 55.12 91 ARG A C 1
ATOM 699 O O . ARG A 1 91 ? 7.323 3.623 41.748 1.00 55.12 91 ARG A O 1
ATOM 706 N N . LEU A 1 92 ? 6.089 1.959 40.884 1.00 57.34 92 LEU A N 1
ATOM 707 C CA . LEU A 1 92 ? 6.635 0.812 41.617 1.00 57.34 92 LEU A CA 1
ATOM 708 C C . LEU A 1 92 ? 7.643 -0.022 40.796 1.00 57.34 92 LEU A C 1
ATOM 710 O O . LEU A 1 92 ? 7.951 -1.145 41.181 1.00 57.34 92 LEU A O 1
ATOM 714 N N . GLY A 1 93 ? 8.100 0.462 39.637 1.00 52.91 93 GLY A N 1
ATOM 715 C CA . GLY A 1 93 ? 9.022 -0.271 38.762 1.00 52.91 93 GLY A CA 1
ATOM 716 C C . GLY A 1 93 ? 8.404 -1.510 38.107 1.00 52.91 93 GLY A C 1
ATOM 717 O O . GLY A 1 93 ? 9.127 -2.405 37.679 1.00 52.91 93 GLY A O 1
ATOM 718 N N . ARG A 1 94 ? 7.067 -1.600 38.047 1.00 53.28 94 ARG A N 1
ATOM 719 C CA . ARG A 1 94 ? 6.380 -2.742 37.432 1.00 53.28 94 ARG A CA 1
ATOM 720 C C . ARG A 1 94 ? 6.105 -2.485 35.958 1.00 53.28 94 ARG A C 1
ATOM 722 O O . ARG A 1 94 ? 5.579 -1.418 35.642 1.00 53.28 94 ARG A O 1
ATOM 729 N N . PRO A 1 95 ? 6.387 -3.457 35.082 1.00 51.72 95 PRO A N 1
ATOM 730 C CA . PRO A 1 95 ? 6.060 -3.355 33.676 1.00 51.72 95 PRO A CA 1
ATOM 731 C C . PRO A 1 95 ? 4.542 -3.236 33.496 1.00 51.72 95 PRO A C 1
ATOM 733 O O . PRO A 1 95 ? 3.795 -4.144 33.859 1.00 51.72 95 PRO A O 1
ATOM 736 N N . ARG A 1 96 ? 4.070 -2.109 32.966 1.00 53.62 96 ARG A N 1
ATOM 737 C CA . ARG A 1 96 ? 2.657 -1.851 32.708 1.00 53.62 96 ARG A CA 1
ATOM 738 C C . ARG A 1 96 ? 2.487 -1.370 31.274 1.00 53.62 96 ARG A C 1
ATOM 740 O O . ARG A 1 96 ? 3.030 -0.350 30.854 1.00 53.62 96 ARG A O 1
ATOM 747 N N . THR A 1 97 ? 1.709 -2.117 30.506 1.00 56.53 97 THR A N 1
ATOM 748 C CA . THR A 1 97 ? 1.196 -1.658 29.219 1.00 56.53 97 THR A CA 1
ATOM 749 C C . THR A 1 97 ? 0.303 -0.445 29.474 1.00 56.53 97 THR A C 1
ATOM 751 O O . THR A 1 97 ? -0.613 -0.496 30.300 1.00 56.53 97 THR A O 1
ATOM 754 N N . LEU A 1 98 ? 0.587 0.675 28.804 1.00 60.97 98 LEU A N 1
ATOM 755 C CA . LEU A 1 98 ? -0.236 1.884 28.876 1.00 60.97 98 LEU A CA 1
ATOM 756 C C . LEU A 1 98 ? -1.580 1.601 28.191 1.00 60.97 98 LEU A C 1
ATOM 758 O O . LEU A 1 98 ? -1.752 1.828 26.997 1.00 60.97 98 LEU A O 1
ATOM 762 N N . ALA A 1 99 ? -2.524 1.039 28.944 1.00 68.25 99 ALA A N 1
ATOM 763 C CA . ALA A 1 99 ? -3.871 0.772 28.467 1.00 68.25 99 ALA A CA 1
ATOM 764 C C . ALA A 1 99 ? -4.636 2.099 28.354 1.00 68.25 99 ALA A C 1
ATOM 766 O O . ALA A 1 99 ? -5.124 2.651 29.341 1.00 68.25 99 ALA A O 1
ATOM 767 N N . MET A 1 100 ? -4.742 2.617 27.135 1.00 81.69 100 MET A N 1
ATOM 768 C CA . MET A 1 100 ? -5.457 3.849 26.811 1.00 81.69 100 MET A CA 1
ATOM 769 C C . MET A 1 100 ? -6.871 3.517 26.325 1.00 81.69 100 MET A C 1
ATOM 771 O O . MET A 1 100 ? -7.238 3.743 25.175 1.00 81.69 100 MET A O 1
ATOM 775 N N . LYS A 1 101 ? -7.691 2.967 27.229 1.00 84.19 101 LYS A N 1
ATOM 776 C CA . LYS A 1 101 ? -9.049 2.470 26.928 1.00 84.19 101 LYS A CA 1
ATOM 777 C C . LYS A 1 101 ? -10.043 3.536 26.466 1.00 84.19 101 LYS A C 1
ATOM 779 O O . LYS A 1 101 ? -11.084 3.197 25.926 1.00 84.19 101 LYS A O 1
ATOM 784 N N . HIS A 1 102 ? -9.725 4.809 26.663 1.00 85.25 102 HIS A N 1
ATOM 785 C CA . HIS A 1 102 ? -10.531 5.925 26.179 1.00 85.25 102 HIS A CA 1
ATOM 786 C C . HIS A 1 102 ? -10.269 6.252 24.701 1.00 85.25 102 HIS A C 1
ATOM 788 O O . HIS A 1 102 ? -10.968 7.094 24.151 1.00 85.25 102 HIS A O 1
ATOM 794 N N . LEU A 1 103 ? -9.276 5.628 24.057 1.00 89.69 103 LEU A N 1
ATOM 795 C CA . LEU A 1 103 ? -8.928 5.880 22.660 1.00 89.69 103 LEU A CA 1
ATOM 796 C C . LEU A 1 103 ? -9.577 4.863 21.721 1.00 89.69 103 LEU A C 1
ATOM 798 O O . LEU A 1 103 ? -9.664 3.672 22.039 1.00 89.69 103 LEU A O 1
ATOM 802 N N . THR A 1 104 ? -9.949 5.339 20.535 1.00 92.56 104 THR A N 1
ATOM 803 C CA . THR A 1 104 ? -10.334 4.497 19.398 1.00 92.56 104 THR A CA 1
ATOM 804 C C . THR A 1 104 ? -9.124 4.247 18.504 1.00 92.56 104 THR A C 1
ATOM 806 O O . THR A 1 104 ? -8.440 5.181 18.083 1.00 92.56 104 THR A O 1
ATOM 809 N N . CYS A 1 105 ? -8.858 2.983 18.193 1.00 93.12 105 CYS A N 1
ATOM 810 C CA . CYS A 1 105 ? -7.759 2.571 17.335 1.00 93.12 105 CYS A CA 1
ATOM 811 C C . CYS A 1 105 ? -8.241 2.359 15.900 1.00 93.12 105 CYS A C 1
ATOM 813 O O . CYS A 1 105 ? -9.081 1.501 15.632 1.00 93.12 105 CYS A O 1
ATOM 815 N N . LEU A 1 106 ? -7.681 3.123 14.969 1.00 94.94 106 LEU A N 1
ATOM 816 C CA . LEU A 1 106 ? -7.776 2.885 13.537 1.00 94.94 106 LEU A CA 1
ATOM 817 C C . LEU A 1 106 ? -6.555 2.064 13.137 1.00 94.94 106 LEU A C 1
ATOM 819 O O . LEU A 1 106 ? -5.431 2.536 13.258 1.00 94.94 106 LEU A O 1
ATOM 823 N N . THR A 1 107 ? -6.754 0.833 12.689 1.00 95.69 107 THR A N 1
ATOM 824 C CA . THR A 1 107 ? -5.666 -0.041 12.250 1.00 95.69 107 THR A CA 1
ATOM 825 C C . THR A 1 107 ? -5.634 -0.074 10.732 1.00 95.69 107 THR A C 1
ATOM 827 O O . THR A 1 107 ? -6.642 -0.404 10.113 1.00 95.69 107 THR A O 1
ATOM 830 N N . LEU A 1 108 ? -4.485 0.240 10.137 1.00 96.31 108 LEU A N 1
ATOM 831 C CA . LEU A 1 108 ? -4.239 0.101 8.705 1.00 96.31 108 LEU A CA 1
ATOM 832 C C . LEU A 1 108 ? -3.035 -0.812 8.485 1.00 96.31 108 LEU A C 1
ATOM 834 O O . LEU A 1 108 ? -1.894 -0.406 8.708 1.00 96.31 108 LEU A O 1
ATOM 838 N N . VAL A 1 109 ? -3.280 -2.033 8.023 1.00 96.38 109 VAL A N 1
ATOM 839 C CA . VAL A 1 109 ? -2.230 -3.048 7.862 1.00 96.38 109 VAL A CA 1
ATOM 840 C C . VAL A 1 109 ? -2.385 -3.810 6.559 1.00 96.38 109 VAL A C 1
ATOM 842 O O . VAL A 1 109 ? -3.474 -3.920 5.998 1.00 96.38 109 VAL A O 1
ATOM 845 N N . ARG A 1 110 ? -1.289 -4.375 6.070 1.00 95.50 110 ARG A N 1
ATOM 846 C CA . ARG A 1 110 ? -1.338 -5.339 4.975 1.00 95.50 110 ARG A CA 1
ATOM 847 C C . ARG A 1 110 ? -1.790 -6.697 5.517 1.00 95.50 110 ARG A C 1
ATOM 849 O O . ARG A 1 110 ? -1.381 -7.062 6.620 1.00 95.50 110 ARG A O 1
ATOM 856 N N . PRO A 1 111 ? -2.584 -7.490 4.776 1.00 94.12 111 PRO A N 1
ATOM 857 C CA . PRO A 1 111 ? -2.998 -8.829 5.203 1.00 94.12 111 PRO A CA 1
ATOM 858 C C . PRO A 1 111 ? -1.851 -9.845 5.029 1.00 94.12 111 PRO A C 1
ATOM 860 O O . PRO A 1 111 ? -1.942 -10.797 4.261 1.00 94.12 111 PRO A O 1
ATOM 863 N N . THR A 1 112 ? -0.720 -9.614 5.700 1.00 93.75 112 THR A N 1
ATOM 864 C CA . THR A 1 112 ? 0.405 -10.557 5.743 1.00 93.75 112 THR A CA 1
ATOM 865 C C . THR A 1 112 ? 0.290 -11.453 6.971 1.00 93.75 112 THR A C 1
ATOM 867 O O . THR A 1 112 ? -0.233 -11.029 8.000 1.00 93.75 112 THR A O 1
ATOM 870 N N . ALA A 1 113 ? 0.841 -12.669 6.907 1.00 92.75 113 ALA A N 1
ATOM 871 C CA . ALA A 1 113 ? 0.842 -13.585 8.052 1.00 92.75 113 ALA A CA 1
ATOM 872 C C . ALA A 1 113 ? 1.452 -12.948 9.316 1.00 92.75 113 ALA A C 1
ATOM 874 O O . ALA A 1 113 ? 0.957 -13.174 10.417 1.00 92.75 113 ALA A O 1
ATOM 875 N N . LYS A 1 114 ? 2.481 -12.104 9.146 1.00 92.88 114 LYS A N 1
ATOM 876 C CA . LYS A 1 114 ? 3.093 -11.338 10.234 1.00 92.88 114 LYS A CA 1
ATOM 877 C C . LYS A 1 114 ? 2.122 -10.309 10.818 1.00 92.88 114 LYS A C 1
ATOM 879 O O . LYS A 1 114 ? 1.819 -10.379 12.003 1.00 92.88 114 LYS A O 1
ATOM 884 N N . SER A 1 115 ? 1.582 -9.411 9.990 1.00 94.06 115 SER A N 1
ATOM 885 C CA . SER A 1 115 ? 0.663 -8.361 10.453 1.00 94.06 115 SER A CA 1
ATOM 886 C C . SER A 1 115 ? -0.598 -8.945 11.106 1.00 94.06 115 SER A C 1
ATOM 888 O O . SER A 1 115 ? -1.075 -8.413 12.104 1.00 94.06 115 SER A O 1
ATOM 890 N N . VAL A 1 116 ? -1.127 -10.060 10.585 1.00 94.44 116 VAL A N 1
ATOM 891 C CA . VAL A 1 116 ? -2.275 -10.771 11.174 1.00 94.44 116 VAL A CA 1
ATOM 892 C C 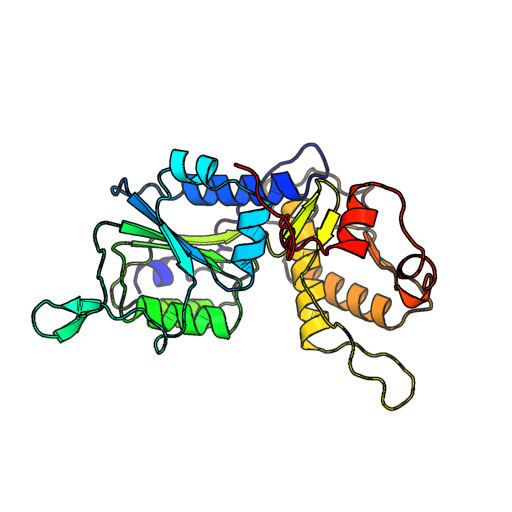. VAL A 1 116 ? -1.912 -11.373 12.533 1.00 94.44 116 VAL A C 1
ATOM 894 O O . VAL A 1 116 ? -2.705 -11.262 13.466 1.00 94.44 116 VAL A O 1
ATOM 897 N N . ALA A 1 117 ? -0.730 -11.978 12.677 1.00 93.56 117 ALA A N 1
ATOM 898 C CA . ALA A 1 117 ? -0.269 -12.528 13.952 1.00 93.56 117 ALA A CA 1
ATOM 899 C C . ALA A 1 117 ? -0.067 -11.434 15.013 1.00 93.56 117 ALA A C 1
ATOM 901 O O . ALA A 1 117 ? -0.563 -11.573 16.134 1.00 93.56 117 ALA A O 1
ATOM 902 N N . ASP A 1 118 ? 0.575 -10.325 14.641 1.00 92.25 118 ASP A N 1
ATOM 903 C CA . ASP A 1 118 ? 0.790 -9.174 15.523 1.00 92.25 118 ASP A CA 1
ATOM 904 C C . ASP A 1 118 ? -0.548 -8.548 15.949 1.00 92.25 118 ASP A C 1
ATOM 906 O O . ASP A 1 118 ? -0.760 -8.224 17.119 1.00 92.25 118 ASP A O 1
ATOM 910 N N . LEU A 1 119 ? -1.505 -8.454 15.021 1.00 93.69 119 LEU A N 1
ATOM 911 C CA . LEU A 1 119 ? -2.850 -7.973 15.318 1.00 93.69 119 LEU A CA 1
ATOM 912 C C . LEU A 1 119 ? -3.629 -8.946 16.215 1.00 93.69 119 LEU A C 1
ATOM 914 O O . LEU A 1 119 ? -4.334 -8.508 17.118 1.00 93.69 119 LEU A O 1
ATOM 918 N N . CYS A 1 120 ? -3.477 -10.261 16.038 1.00 93.38 120 CYS A N 1
ATOM 919 C CA . CYS A 1 120 ? -4.057 -11.244 16.956 1.00 93.38 120 CYS A CA 1
ATOM 920 C C . CYS A 1 120 ? -3.505 -11.072 18.379 1.00 93.38 120 CYS A C 1
ATOM 922 O O . CYS A 1 120 ? -4.271 -11.117 19.341 1.00 93.38 120 CYS A O 1
ATOM 924 N N . ALA A 1 121 ? -2.197 -10.847 18.530 1.00 90.56 121 ALA A N 1
ATOM 925 C CA . ALA A 1 121 ? -1.591 -10.561 19.829 1.00 90.56 121 ALA A CA 1
ATOM 926 C C . ALA A 1 121 ? -2.095 -9.233 20.425 1.00 90.56 121 ALA A C 1
ATOM 928 O O . ALA A 1 121 ? -2.220 -9.093 21.642 1.00 90.56 121 ALA A O 1
ATOM 929 N N . GLU A 1 122 ? -2.400 -8.237 19.590 1.00 90.44 122 GLU A N 1
ATOM 930 C CA . GLU A 1 122 ? -3.038 -6.977 20.000 1.00 90.44 122 GLU A CA 1
ATOM 931 C C . GLU A 1 122 ? -4.468 -7.178 20.495 1.00 90.44 122 GLU A C 1
ATOM 933 O O . GLU A 1 122 ? -4.818 -6.653 21.547 1.00 90.44 122 GLU A O 1
ATOM 938 N N . LEU A 1 123 ? -5.275 -7.984 19.811 1.00 91.75 123 LEU A N 1
ATOM 939 C CA . LEU A 1 123 ? -6.671 -8.220 20.193 1.00 91.75 123 LEU A CA 1
ATOM 940 C C . LEU A 1 123 ? -6.824 -9.101 21.443 1.00 91.75 123 LEU A C 1
ATOM 942 O O . LEU A 1 123 ? -7.784 -8.926 22.195 1.00 91.75 123 LEU A O 1
ATOM 946 N N . ARG A 1 124 ? -5.859 -9.991 21.717 1.00 90.62 124 ARG A N 1
ATOM 947 C CA . ARG A 1 124 ? -5.825 -10.785 22.961 1.00 90.62 124 ARG A CA 1
ATOM 948 C C . ARG A 1 124 ? -5.590 -9.930 24.202 1.00 90.62 124 ARG A C 1
ATOM 950 O O . ARG A 1 124 ? -6.120 -10.237 25.262 1.00 90.62 124 ARG A O 1
ATOM 957 N N . SER A 1 125 ? -4.803 -8.862 24.084 1.00 86.56 125 SER A N 1
ATOM 958 C CA . SER A 1 125 ? -4.524 -7.924 25.176 1.00 86.56 125 SER A CA 1
ATOM 959 C C . SER A 1 125 ? -4.668 -6.484 24.672 1.00 86.56 125 SER A C 1
ATOM 961 O O . SER A 1 125 ? -3.670 -5.794 24.441 1.00 86.56 125 SER A O 1
ATOM 963 N N . PRO A 1 126 ? -5.916 -6.019 24.451 1.00 89.00 126 PRO A N 1
ATOM 964 C CA . PRO A 1 126 ? -6.162 -4.772 23.743 1.00 89.00 126 PRO A CA 1
ATOM 965 C C . PRO A 1 126 ? -5.679 -3.575 24.557 1.00 89.00 126 PRO A C 1
ATOM 967 O O . PRO A 1 126 ? -6.046 -3.414 25.724 1.00 89.00 126 PRO A O 1
ATOM 970 N N . ARG A 1 127 ? -4.902 -2.687 23.934 1.00 86.88 127 ARG A N 1
ATOM 971 C CA . ARG A 1 127 ? -4.444 -1.428 24.544 1.00 86.88 127 ARG A CA 1
ATOM 972 C C . ARG A 1 127 ? -5.510 -0.341 24.488 1.00 86.88 127 ARG A C 1
ATOM 974 O O . ARG A 1 127 ? -5.608 0.466 25.413 1.00 86.88 127 ARG A O 1
ATOM 981 N N . TYR A 1 128 ? -6.334 -0.359 23.446 1.00 90.38 128 TYR A N 1
ATOM 982 C CA . TYR A 1 128 ? -7.351 0.655 23.180 1.00 90.38 128 TYR A CA 1
ATOM 983 C C . TYR A 1 128 ? -8.762 0.160 23.534 1.00 90.38 128 TYR A C 1
ATOM 985 O O . TYR A 1 128 ? -8.951 -1.004 23.912 1.00 90.38 128 TYR A O 1
ATOM 993 N N . GLY A 1 129 ? -9.741 1.069 23.508 1.00 89.06 129 GLY A N 1
ATOM 994 C CA . GLY A 1 129 ? -11.135 0.774 23.862 1.00 89.06 129 GLY A CA 1
ATOM 995 C C . GLY A 1 129 ? -11.939 0.152 22.723 1.00 89.06 129 GLY A C 1
ATOM 996 O O . GLY A 1 129 ? -12.797 -0.695 22.962 1.00 89.06 129 GLY A O 1
ATOM 997 N N . SER A 1 130 ? -11.645 0.554 21.489 1.00 92.31 130 SER A N 1
ATOM 998 C CA . SER A 1 130 ? -12.279 0.036 20.277 1.00 92.31 130 SER A CA 1
ATOM 999 C C . SER A 1 130 ? -11.288 -0.025 19.121 1.00 92.31 130 SER A C 1
ATOM 1001 O O . SER A 1 130 ? -10.342 0.764 19.070 1.00 92.31 130 SER A O 1
ATOM 1003 N N . TYR A 1 131 ? -11.501 -0.967 18.200 1.00 93.94 131 TYR A N 1
ATOM 1004 C CA . TYR A 1 131 ? -10.647 -1.180 17.031 1.00 93.94 131 TYR A CA 1
ATOM 1005 C C . TYR A 1 131 ? -11.467 -1.168 15.735 1.00 93.94 131 TYR A C 1
ATOM 1007 O O . TYR A 1 131 ? -12.469 -1.874 15.608 1.00 93.94 131 TYR A O 1
ATOM 1015 N N . TYR A 1 132 ? -10.995 -0.397 14.759 1.00 94.69 132 TYR A N 1
ATOM 1016 C CA . TYR A 1 132 ? -11.451 -0.392 13.372 1.00 94.69 132 TYR A CA 1
ATOM 1017 C C . TYR A 1 132 ? -10.333 -0.968 12.512 1.00 94.69 132 TYR A C 1
ATOM 1019 O O . TYR A 1 132 ? -9.270 -0.361 12.394 1.00 94.69 132 TYR A O 1
ATOM 1027 N N . LEU A 1 133 ? -10.549 -2.147 11.937 1.00 95.38 133 LEU A N 1
ATOM 1028 C CA . LEU A 1 133 ? -9.529 -2.867 11.183 1.00 95.38 133 LEU A CA 1
ATOM 1029 C C . LEU A 1 133 ? -9.693 -2.588 9.689 1.00 95.38 133 LEU A C 1
ATOM 1031 O O . LEU A 1 133 ? -10.722 -2.915 9.102 1.00 95.38 133 LEU A O 1
ATOM 1035 N N . SER A 1 134 ? -8.677 -1.990 9.075 1.00 95.31 134 SER A N 1
ATOM 1036 C CA . SER A 1 134 ? -8.607 -1.738 7.636 1.00 95.31 134 SER A CA 1
ATOM 1037 C C . SER A 1 134 ? -7.420 -2.482 7.034 1.00 95.31 134 SER A C 1
ATOM 1039 O O . SER A 1 134 ? -6.275 -2.266 7.435 1.00 95.31 134 SER A O 1
ATOM 1041 N N . PHE A 1 135 ? -7.691 -3.343 6.056 1.00 96.00 135 PHE A N 1
ATOM 1042 C CA . PHE A 1 135 ? -6.661 -4.103 5.348 1.00 96.00 135 PHE A CA 1
ATOM 1043 C C . PHE A 1 135 ? -6.374 -3.494 3.977 1.00 96.00 135 PHE A C 1
ATOM 1045 O O . PHE A 1 135 ? -7.311 -3.155 3.260 1.00 96.00 135 PHE A O 1
ATOM 1052 N N . THR A 1 136 ? -5.097 -3.370 3.590 1.00 94.38 136 THR A N 1
ATOM 1053 C CA . THR A 1 136 ? -4.716 -2.750 2.299 1.00 94.38 136 THR A CA 1
ATOM 1054 C C . THR A 1 136 ? -5.069 -3.588 1.065 1.00 94.38 136 THR A C 1
ATOM 1056 O O . THR A 1 136 ? -5.006 -3.113 -0.071 1.00 94.38 136 THR A O 1
ATOM 1059 N N . ASN A 1 137 ? -5.381 -4.864 1.274 1.00 91.94 137 ASN A N 1
ATOM 1060 C CA . ASN A 1 137 ? -5.718 -5.830 0.241 1.00 91.94 137 ASN A CA 1
ATOM 1061 C C . ASN A 1 137 ? -6.757 -6.815 0.790 1.00 91.94 137 ASN A C 1
ATOM 1063 O O . ASN A 1 137 ? -7.112 -6.751 1.969 1.00 91.94 137 ASN A O 1
ATOM 1067 N N . ARG A 1 138 ? -7.219 -7.736 -0.058 1.00 88.69 138 ARG A N 1
ATOM 1068 C CA . ARG A 1 138 ? -8.214 -8.741 0.320 1.00 88.69 138 ARG A CA 1
ATOM 1069 C C . ARG A 1 138 ? -7.728 -9.596 1.492 1.00 88.69 138 ARG A C 1
ATOM 1071 O O . ARG A 1 138 ? -6.618 -10.128 1.446 1.00 88.69 138 ARG A O 1
ATOM 1078 N N . LEU A 1 139 ? -8.579 -9.757 2.501 1.00 90.50 139 LEU A N 1
ATOM 1079 C CA . LEU A 1 139 ? -8.332 -10.625 3.647 1.00 90.50 139 LEU A CA 1
ATOM 1080 C C . LEU A 1 139 ? -8.870 -12.032 3.354 1.00 90.50 139 LEU A C 1
ATOM 1082 O O . LEU A 1 139 ? -9.985 -12.197 2.860 1.00 90.50 139 LEU A O 1
ATOM 1086 N N . GLU A 1 140 ? -8.084 -13.065 3.648 1.00 90.38 140 GLU A N 1
ATOM 1087 C CA . GLU A 1 140 ? -8.542 -14.445 3.488 1.00 90.38 140 GLU A CA 1
ATOM 1088 C C . GLU A 1 140 ? -9.465 -14.871 4.642 1.00 90.38 140 GLU A C 1
ATOM 1090 O O . GLU A 1 140 ? -9.234 -14.530 5.804 1.00 90.38 140 GLU A O 1
ATOM 1095 N N . ASP A 1 141 ? -10.461 -15.716 4.354 1.00 89.25 141 ASP A N 1
ATOM 1096 C CA . ASP A 1 141 ? -11.418 -16.215 5.358 1.00 89.25 141 ASP A CA 1
ATOM 1097 C C . ASP A 1 141 ? -10.737 -16.928 6.536 1.00 89.25 141 ASP A C 1
ATOM 1099 O O . ASP A 1 141 ? -11.253 -16.945 7.658 1.00 89.25 141 ASP A O 1
ATOM 1103 N N . LYS A 1 142 ? -9.577 -17.549 6.289 1.00 93.06 142 LYS A N 1
ATOM 1104 C CA . LYS A 1 142 ? -8.776 -18.207 7.328 1.00 93.06 142 LYS A CA 1
ATOM 1105 C C . LYS A 1 142 ? -8.258 -17.185 8.349 1.00 93.06 142 LYS A C 1
ATOM 1107 O O . LYS A 1 142 ? -8.382 -17.419 9.549 1.00 93.06 142 LYS A O 1
ATOM 1112 N N . ASP A 1 143 ? -7.763 -16.042 7.879 1.00 93.38 143 ASP A N 1
ATOM 1113 C CA . ASP A 1 143 ? -7.155 -14.997 8.704 1.00 93.38 143 ASP A CA 1
ATOM 1114 C C . ASP A 1 143 ? -8.239 -14.208 9.438 1.00 93.38 143 ASP A C 1
ATOM 1116 O O . ASP A 1 143 ? -8.105 -13.906 10.624 1.00 93.38 143 ASP A O 1
ATOM 1120 N N . LEU A 1 144 ? -9.382 -13.996 8.781 1.00 92.00 144 LEU A N 1
ATOM 1121 C CA . LEU A 1 144 ? -10.578 -13.450 9.411 1.00 92.00 144 LEU A CA 1
ATOM 1122 C C . LEU A 1 144 ? -11.026 -14.291 10.617 1.00 92.00 144 LEU A C 1
ATOM 1124 O O . LEU A 1 144 ? -11.295 -13.755 11.693 1.00 92.00 144 LEU A O 1
ATOM 1128 N N . LYS A 1 145 ? -11.079 -15.620 10.463 1.00 92.88 145 LYS A N 1
ATOM 1129 C CA . LYS A 1 145 ? -11.437 -16.540 11.556 1.00 92.88 145 LYS A CA 1
ATOM 1130 C C . LYS A 1 145 ? -10.410 -16.517 12.687 1.00 92.88 145 LYS A C 1
ATOM 1132 O O . LYS A 1 145 ? -10.798 -16.670 13.844 1.00 92.88 145 LYS A O 1
ATOM 1137 N N . LEU A 1 146 ? -9.124 -16.340 12.379 1.00 94.25 146 LEU A N 1
ATOM 1138 C CA . LEU A 1 146 ? -8.075 -16.201 13.393 1.00 94.25 146 LEU A CA 1
ATOM 1139 C C . LEU A 1 146 ? -8.267 -14.923 14.219 1.00 94.25 146 LEU A C 1
ATOM 1141 O O . LEU A 1 146 ? -8.286 -15.001 15.446 1.00 94.25 146 LEU A O 1
ATOM 1145 N N . LEU A 1 147 ? -8.507 -13.785 13.564 1.00 94.31 147 LEU A N 1
ATOM 1146 C CA . LEU A 1 147 ? -8.786 -12.510 14.235 1.00 94.31 147 LEU A CA 1
ATOM 1147 C C . LEU A 1 147 ? -10.058 -12.584 15.087 1.00 94.31 147 LEU A C 1
ATOM 1149 O O . LEU A 1 147 ? -10.061 -12.155 16.238 1.00 94.31 147 LEU A O 1
ATOM 1153 N N . ALA A 1 148 ? -11.114 -13.208 14.561 1.00 92.75 148 ALA A N 1
ATOM 1154 C CA . ALA A 1 148 ? -12.373 -13.396 15.276 1.00 92.75 148 ALA A CA 1
ATOM 1155 C C . ALA A 1 148 ? -12.227 -14.231 16.558 1.00 92.75 148 ALA A C 1
ATOM 1157 O O . ALA A 1 148 ? -12.961 -14.007 17.520 1.00 92.75 148 ALA A O 1
ATOM 1158 N N . ARG A 1 149 ? -11.307 -15.206 16.562 1.00 93.44 149 ARG A N 1
ATOM 1159 C CA . ARG A 1 149 ? -10.971 -16.018 17.743 1.00 93.44 149 ARG A CA 1
ATOM 1160 C C . ARG A 1 149 ? -10.093 -15.259 18.734 1.00 93.44 149 ARG A C 1
ATOM 1162 O O . ARG A 1 149 ? -10.204 -15.510 19.923 1.00 93.44 149 ARG A O 1
ATOM 1169 N N . ALA A 1 150 ? -9.222 -14.376 18.249 1.00 92.81 150 ALA A N 1
ATOM 1170 C CA . ALA A 1 150 ? -8.337 -13.576 19.090 1.00 92.81 150 ALA A CA 1
ATOM 1171 C C . ALA A 1 150 ? -9.062 -12.419 19.805 1.00 92.81 150 ALA A C 1
ATOM 1173 O O . ALA A 1 150 ? -8.612 -11.988 20.863 1.00 92.81 150 ALA A O 1
ATOM 1174 N N . ASP A 1 151 ? -10.175 -11.928 19.252 1.00 94.25 151 ASP A N 1
ATOM 1175 C CA . ASP A 1 151 ? -11.008 -10.875 19.848 1.00 94.25 151 ASP A CA 1
ATOM 1176 C C . ASP A 1 151 ? -11.927 -11.410 20.966 1.00 94.25 151 ASP A C 1
ATOM 1178 O O . ASP A 1 151 ? -13.156 -11.461 20.842 1.00 94.25 151 ASP A O 1
ATOM 1182 N N . GLU A 1 152 ? -11.312 -11.830 22.072 1.00 91.50 152 GLU A N 1
ATOM 1183 C CA . GLU A 1 152 ? -12.006 -12.295 23.284 1.00 91.50 152 GLU A CA 1
ATOM 1184 C C . GLU A 1 152 ? -12.725 -11.154 24.021 1.00 91.50 152 GLU A C 1
ATOM 1186 O O . GLU A 1 152 ? -13.727 -11.376 24.697 1.00 91.50 152 GLU A O 1
ATOM 1191 N N . HIS A 1 153 ? -12.233 -9.923 23.858 1.00 89.44 153 HIS A N 1
ATOM 1192 C CA . HIS A 1 153 ? -12.735 -8.724 24.535 1.00 89.44 153 HIS A CA 1
ATOM 1193 C C . HIS A 1 153 ? -13.830 -7.985 23.744 1.00 89.44 153 HIS A C 1
ATOM 1195 O O . HIS A 1 153 ? -14.333 -6.968 24.220 1.00 89.44 153 HIS A O 1
ATOM 1201 N N . GLU A 1 154 ? -14.179 -8.470 22.547 1.00 91.81 154 GLU A N 1
ATOM 1202 C CA . GLU A 1 154 ? -15.178 -7.894 21.632 1.00 91.81 154 GLU A CA 1
ATOM 1203 C C . GLU A 1 154 ? -14.972 -6.390 21.369 1.00 91.81 154 GLU A C 1
ATOM 1205 O O . GLU A 1 154 ? -15.912 -5.590 21.362 1.00 91.81 154 GLU A O 1
ATOM 1210 N N . VAL A 1 155 ? -13.712 -5.997 21.163 1.00 91.94 155 VAL A N 1
ATOM 1211 C CA . VAL A 1 155 ? -13.320 -4.592 20.954 1.00 91.94 155 VAL A CA 1
ATOM 1212 C C . VAL A 1 155 ? -13.371 -4.175 19.484 1.00 91.94 155 VAL A C 1
ATOM 1214 O O . VAL A 1 155 ? -13.374 -2.975 19.189 1.00 91.94 155 VAL A O 1
ATOM 1217 N N . VAL A 1 156 ? -13.410 -5.133 18.553 1.00 94.12 156 VAL A N 1
ATOM 1218 C CA . VAL A 1 156 ? -13.464 -4.852 17.114 1.00 94.12 156 VAL A CA 1
ATOM 1219 C C . VAL A 1 156 ? -14.866 -4.385 16.726 1.00 94.12 156 VAL A C 1
ATOM 1221 O O . VAL A 1 156 ? -15.852 -5.094 16.914 1.00 94.12 156 VAL A O 1
ATOM 1224 N N . ARG A 1 157 ? -14.957 -3.178 16.159 1.00 92.06 157 ARG A N 1
ATOM 1225 C CA . ARG A 1 157 ? -16.222 -2.552 15.737 1.00 92.06 157 ARG A CA 1
ATOM 1226 C C . ARG A 1 157 ? -16.502 -2.703 14.253 1.00 92.06 157 ARG A C 1
ATOM 1228 O O . ARG A 1 157 ? -17.659 -2.792 13.858 1.00 92.06 157 ARG A O 1
ATOM 1235 N N . GLN A 1 158 ? -15.453 -2.721 13.441 1.00 90.62 158 GLN A N 1
ATOM 1236 C CA . GLN A 1 158 ? -15.565 -2.780 11.992 1.00 90.62 158 GLN A CA 1
ATOM 1237 C C . GLN A 1 158 ? -14.321 -3.432 11.399 1.00 90.62 158 GLN A C 1
ATOM 1239 O O . GLN A 1 158 ? -13.204 -3.197 11.864 1.00 90.62 158 GLN A O 1
ATOM 1244 N N . VAL A 1 159 ? -14.534 -4.218 10.346 1.00 92.75 159 VAL A N 1
ATOM 1245 C CA . VAL A 1 159 ? -13.481 -4.755 9.484 1.00 92.75 159 VAL A CA 1
ATOM 1246 C C . VAL A 1 159 ? -13.803 -4.354 8.053 1.00 92.75 159 VAL A C 1
ATOM 1248 O O . VAL A 1 159 ? -14.939 -4.520 7.608 1.00 92.75 159 VAL A O 1
ATOM 1251 N N . GLN A 1 160 ? -12.825 -3.795 7.349 1.00 90.31 160 GLN A N 1
ATOM 1252 C CA . GLN A 1 160 ? -12.992 -3.336 5.976 1.00 90.31 160 GLN A CA 1
ATOM 1253 C C . GLN A 1 160 ? -11.736 -3.551 5.135 1.00 90.31 160 GLN A C 1
ATOM 1255 O O . GLN A 1 160 ? -10.614 -3.604 5.643 1.00 90.31 160 GLN A O 1
ATOM 1260 N N . GLU A 1 161 ? -11.945 -3.624 3.825 1.00 89.94 161 GLU A N 1
ATOM 1261 C CA . GLU A 1 161 ? -10.886 -3.731 2.828 1.00 89.94 161 GLU A CA 1
ATOM 1262 C C . GLU A 1 161 ? -10.740 -2.395 2.093 1.00 89.94 161 GLU A C 1
ATOM 1264 O O . GLU A 1 161 ? -11.708 -1.795 1.617 1.00 89.94 161 GLU A O 1
ATOM 1269 N N . VAL A 1 162 ? -9.503 -1.922 2.024 1.00 90.81 162 VAL A N 1
ATOM 1270 C CA . VAL A 1 162 ? -9.107 -0.619 1.501 1.00 90.81 162 VAL A CA 1
ATOM 1271 C C . VAL A 1 162 ? -7.999 -0.882 0.494 1.00 90.81 162 VAL A C 1
ATOM 1273 O O . VAL A 1 162 ? -6.891 -1.180 0.904 1.00 90.81 162 VAL A O 1
ATOM 1276 N N . PHE A 1 163 ? -8.249 -0.785 -0.813 1.00 90.94 163 PHE A N 1
ATOM 1277 C CA . PHE A 1 163 ? -7.279 -1.204 -1.842 1.00 90.94 163 PHE A CA 1
ATOM 1278 C C . PHE A 1 163 ? -6.122 -0.211 -2.057 1.00 90.94 163 PHE A C 1
ATOM 1280 O O . PHE A 1 163 ? -5.869 0.252 -3.163 1.00 90.94 163 PHE A O 1
ATOM 1287 N N . ALA A 1 164 ? -5.386 0.107 -0.997 1.00 92.06 164 ALA A N 1
ATOM 1288 C CA . ALA A 1 164 ? -4.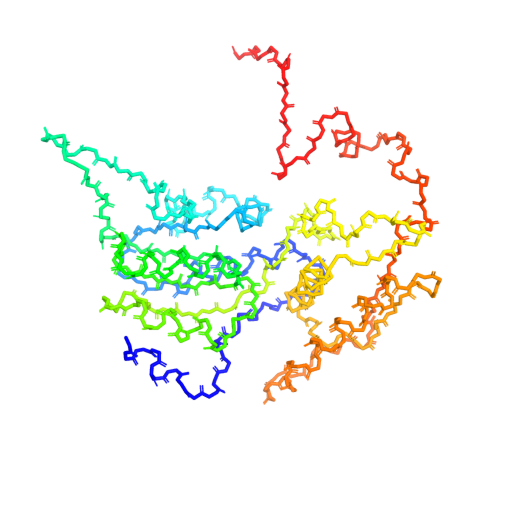246 1.015 -0.980 1.00 92.06 164 ALA A CA 1
ATOM 1289 C C . A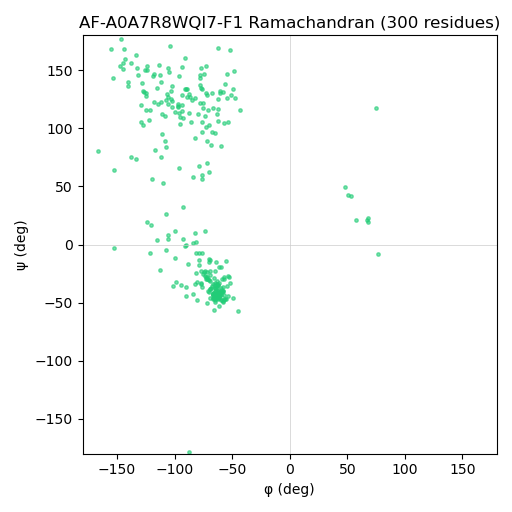LA A 1 164 ? -2.928 0.251 -0.743 1.00 92.06 164 ALA A C 1
ATOM 1291 O O . ALA A 1 164 ? -2.178 0.564 0.175 1.00 92.06 164 ALA A O 1
ATOM 1292 N N . ASP A 1 165 ? -2.645 -0.782 -1.546 1.00 95.25 165 ASP A N 1
ATOM 1293 C CA . ASP A 1 165 ? -1.482 -1.677 -1.357 1.00 95.25 165 ASP A CA 1
ATOM 1294 C C . ASP A 1 165 ? -0.218 -1.265 -2.143 1.00 95.25 165 ASP A C 1
ATOM 1296 O O . ASP A 1 165 ? 0.573 -2.105 -2.599 1.00 95.25 165 ASP A O 1
ATOM 1300 N N . TYR A 1 166 ? -0.035 0.041 -2.330 1.00 95.88 166 TYR A N 1
ATOM 1301 C CA . TYR A 1 166 ? 1.079 0.655 -3.050 1.00 95.88 166 TYR A CA 1
ATOM 1302 C C . TYR A 1 166 ? 1.425 2.015 -2.436 1.00 95.88 166 TYR A C 1
ATOM 1304 O O . TYR A 1 166 ? 0.568 2.687 -1.870 1.00 95.88 166 TYR A O 1
ATOM 1312 N N . VAL A 1 167 ? 2.679 2.441 -2.578 1.00 95.88 167 VAL A N 1
ATOM 1313 C CA . VAL A 1 167 ? 3.160 3.751 -2.130 1.00 95.88 167 VAL A CA 1
ATOM 1314 C C . VAL A 1 167 ? 2.922 4.773 -3.249 1.00 95.88 167 VAL A C 1
ATOM 1316 O O . VAL A 1 167 ? 3.547 4.653 -4.309 1.00 95.88 167 VAL A O 1
ATOM 1319 N N . PRO A 1 168 ? 2.027 5.760 -3.069 1.00 95.19 168 PRO A N 1
ATOM 1320 C CA . PRO A 1 168 ? 1.756 6.763 -4.093 1.00 95.19 168 PRO A CA 1
ATOM 1321 C C . PRO A 1 168 ? 2.850 7.841 -4.083 1.00 95.19 168 PRO A C 1
ATOM 1323 O O . PRO A 1 168 ? 2.963 8.595 -3.129 1.00 95.19 168 PRO A O 1
ATOM 1326 N N . VAL A 1 169 ? 3.677 7.928 -5.125 1.00 92.38 169 VAL A N 1
ATOM 1327 C CA . VAL A 1 169 ? 4.808 8.878 -5.166 1.00 92.38 169 VAL A CA 1
ATOM 1328 C C . VAL A 1 169 ? 4.400 10.215 -5.781 1.00 92.38 169 VAL A C 1
ATOM 1330 O O . VAL A 1 169 ? 4.743 11.272 -5.265 1.00 92.38 169 VAL A O 1
ATOM 1333 N N . MET A 1 170 ? 3.660 10.169 -6.886 1.00 91.50 170 MET A N 1
ATOM 1334 C CA . MET A 1 170 ? 3.086 11.327 -7.582 1.00 91.50 170 MET A CA 1
ATOM 1335 C C . MET A 1 170 ? 1.713 10.934 -8.134 1.00 91.50 170 MET A C 1
ATOM 1337 O O . MET A 1 170 ? 1.426 9.739 -8.192 1.00 91.50 170 MET A O 1
ATOM 1341 N N . PRO A 1 171 ? 0.866 11.869 -8.609 1.00 92.19 171 PRO A N 1
ATOM 1342 C CA . PRO A 1 171 ? -0.465 11.526 -9.121 1.00 92.19 171 PRO A CA 1
ATOM 1343 C C . PRO A 1 171 ? -0.478 10.421 -10.196 1.00 92.19 171 PRO A C 1
ATOM 1345 O O . PRO A 1 171 ? -1.435 9.659 -10.284 1.00 92.19 171 PRO A O 1
ATOM 1348 N N . TRP A 1 172 ? 0.605 10.271 -10.961 1.00 91.69 172 TRP A N 1
ATOM 1349 C CA . TRP A 1 172 ? 0.781 9.248 -12.001 1.00 91.69 172 TRP A CA 1
ATOM 1350 C C . TRP A 1 172 ? 1.903 8.232 -11.711 1.00 91.69 172 TRP A C 1
ATOM 1352 O O . TRP A 1 172 ? 2.193 7.397 -12.565 1.00 91.69 172 TRP A O 1
ATOM 1362 N N . LEU A 1 173 ? 2.557 8.286 -10.543 1.00 93.31 173 LEU A N 1
ATOM 1363 C CA . LEU A 1 173 ? 3.682 7.409 -10.192 1.00 93.31 173 LEU A CA 1
ATOM 1364 C C . LEU A 1 173 ? 3.437 6.719 -8.852 1.00 93.31 173 LEU A C 1
ATOM 1366 O O . LEU A 1 173 ? 3.138 7.366 -7.852 1.00 93.31 173 LEU A O 1
ATOM 1370 N N . PHE A 1 174 ? 3.650 5.409 -8.812 1.00 95.50 174 PHE A N 1
ATOM 1371 C CA . PHE A 1 174 ? 3.587 4.614 -7.591 1.00 95.50 174 PHE A CA 1
ATOM 1372 C C . PHE A 1 174 ? 4.792 3.677 -7.491 1.00 95.50 174 PHE A C 1
ATOM 1374 O O . PHE A 1 174 ? 5.467 3.397 -8.482 1.00 95.50 174 PHE A O 1
ATOM 1381 N N . SER A 1 175 ? 5.033 3.167 -6.288 1.00 94.94 175 SER A N 1
ATOM 1382 C CA . SER A 1 175 ? 6.015 2.123 -6.012 1.00 94.94 175 SER A CA 1
ATOM 1383 C C . SER A 1 175 ? 5.383 1.028 -5.157 1.00 94.94 175 SER A C 1
ATOM 1385 O O . SER A 1 175 ? 4.543 1.301 -4.305 1.00 94.94 175 SER A O 1
ATOM 1387 N N . LEU A 1 176 ? 5.792 -0.225 -5.357 1.00 95.06 176 LEU A N 1
ATOM 1388 C CA . LEU A 1 176 ? 5.434 -1.330 -4.455 1.00 95.06 176 LEU A CA 1
ATOM 1389 C C . LEU A 1 176 ? 6.447 -1.514 -3.318 1.00 95.06 176 LEU A C 1
ATOM 1391 O O . LEU A 1 176 ? 6.265 -2.399 -2.485 1.00 95.06 176 LEU A O 1
ATOM 1395 N N . ASN A 1 177 ? 7.492 -0.677 -3.294 1.00 92.44 177 ASN A N 1
ATOM 1396 C CA . ASN A 1 177 ? 8.593 -0.715 -2.335 1.00 92.44 177 ASN A CA 1
ATOM 1397 C C . ASN A 1 177 ? 9.269 -2.097 -2.241 1.00 92.44 177 ASN A C 1
ATOM 1399 O O . ASN A 1 177 ? 9.566 -2.599 -1.160 1.00 92.44 177 ASN A O 1
ATOM 1403 N N . LEU A 1 178 ? 9.472 -2.733 -3.398 1.00 91.75 178 LEU A N 1
ATOM 1404 C CA . LEU A 1 178 ? 10.164 -4.011 -3.527 1.00 91.75 178 LEU A CA 1
ATOM 1405 C C . LEU A 1 178 ? 11.626 -3.767 -3.897 1.00 91.75 178 LEU A C 1
ATOM 1407 O O . LEU A 1 178 ? 11.905 -3.313 -5.003 1.00 91.75 178 LEU A O 1
ATOM 1411 N N . ALA A 1 179 ? 12.546 -4.099 -2.991 1.00 86.88 179 ALA A N 1
ATOM 1412 C CA . ALA A 1 179 ? 13.981 -3.978 -3.251 1.00 86.88 179 ALA A CA 1
ATOM 1413 C C . ALA A 1 179 ? 14.471 -5.001 -4.292 1.00 86.88 179 ALA A C 1
ATOM 1415 O O . ALA A 1 179 ? 15.296 -4.681 -5.142 1.00 86.88 179 ALA A O 1
ATOM 1416 N N . GLN A 1 180 ? 13.937 -6.226 -4.247 1.00 86.81 180 GLN A N 1
ATOM 1417 C CA . GLN A 1 180 ? 14.309 -7.314 -5.147 1.00 86.81 180 GLN A CA 1
ATOM 1418 C C . GLN A 1 180 ? 13.067 -8.118 -5.544 1.00 86.81 180 GLN A C 1
ATOM 1420 O O . GLN A 1 180 ? 12.219 -8.422 -4.707 1.00 86.81 180 GLN A O 1
ATOM 1425 N N . CYS A 1 181 ? 12.954 -8.451 -6.833 1.00 89.75 181 CYS A N 1
ATOM 1426 C CA . CYS A 1 181 ? 11.815 -9.192 -7.386 1.00 89.75 181 CYS A CA 1
ATOM 1427 C C . CYS A 1 181 ? 12.190 -10.516 -8.068 1.00 89.75 181 CYS A C 1
ATOM 1429 O O . CYS A 1 181 ? 11.315 -11.300 -8.437 1.00 89.75 181 CYS A O 1
ATOM 1431 N N . TYR A 1 182 ? 13.484 -10.783 -8.223 1.00 88.94 182 TYR A N 1
ATOM 1432 C CA . TYR A 1 182 ? 14.010 -11.982 -8.863 1.00 88.94 182 TYR A CA 1
ATOM 1433 C C . TYR A 1 182 ? 14.967 -12.725 -7.939 1.00 88.94 182 TYR A C 1
ATOM 1435 O O . TYR A 1 182 ? 15.625 -12.125 -7.089 1.00 88.94 182 TYR A O 1
ATOM 1443 N N . LYS A 1 183 ? 15.090 -14.035 -8.140 1.00 86.31 183 LYS A N 1
ATOM 1444 C CA . LYS A 1 183 ? 16.142 -14.838 -7.507 1.00 86.31 183 LYS A CA 1
ATOM 1445 C C . LYS A 1 183 ? 17.478 -14.567 -8.191 1.00 86.31 183 LYS A C 1
ATOM 1447 O O . LYS A 1 183 ? 17.507 -14.310 -9.397 1.00 86.31 183 LYS A O 1
ATOM 1452 N N . ALA A 1 184 ? 18.572 -14.622 -7.430 1.00 78.00 184 ALA A N 1
ATOM 1453 C CA . ALA A 1 184 ? 19.908 -14.543 -8.009 1.00 78.00 184 ALA A CA 1
ATOM 1454 C C . ALA A 1 184 ? 20.045 -15.635 -9.092 1.00 78.00 184 ALA A C 1
ATOM 1456 O O . ALA A 1 184 ? 19.718 -16.791 -8.820 1.00 78.00 184 ALA A O 1
ATOM 1457 N N . PRO A 1 185 ? 20.431 -15.285 -10.328 1.00 73.25 185 PRO A N 1
ATOM 1458 C CA . PRO A 1 185 ? 20.435 -16.248 -11.419 1.00 73.25 185 PRO A CA 1
ATOM 1459 C C . PRO A 1 185 ? 21.598 -17.237 -11.251 1.00 73.25 185 PRO A C 1
ATOM 1461 O O . PRO A 1 185 ? 22.749 -16.869 -11.452 1.00 73.25 185 PRO A O 1
ATOM 1464 N N . GLU A 1 186 ? 21.303 -18.500 -10.935 1.00 70.69 186 GLU A N 1
ATOM 1465 C CA . GLU A 1 186 ? 22.308 -19.582 -10.902 1.00 70.69 186 GLU A CA 1
ATOM 1466 C C . GLU A 1 186 ? 22.770 -19.981 -12.316 1.00 70.69 186 GLU A C 1
ATOM 1468 O O . GLU A 1 186 ? 23.910 -20.382 -12.527 1.00 70.69 186 GLU A O 1
ATOM 1473 N N . THR A 1 187 ? 21.890 -19.832 -13.308 1.00 70.56 187 THR A N 1
ATOM 1474 C CA . THR A 1 187 ? 22.073 -20.297 -14.695 1.00 70.56 187 THR A CA 1
ATOM 1475 C C . THR A 1 187 ? 22.011 -19.160 -15.723 1.00 70.56 187 THR A C 1
ATOM 1477 O O . THR A 1 187 ? 21.785 -19.390 -16.909 1.00 70.56 187 THR A O 1
ATOM 1480 N N . GLY A 1 188 ? 22.154 -17.906 -15.280 1.00 73.25 188 GLY A N 1
ATOM 1481 C CA . GLY A 1 188 ? 22.053 -16.712 -16.134 1.00 73.25 188 GLY A CA 1
ATOM 1482 C C . GLY A 1 188 ? 20.621 -16.306 -16.517 1.00 73.25 188 GLY A C 1
ATOM 1483 O O . GLY A 1 188 ? 20.412 -15.217 -17.049 1.00 73.25 188 GLY A O 1
ATOM 1484 N N . THR A 1 189 ? 19.608 -17.125 -16.210 1.00 80.50 189 THR A N 1
ATOM 1485 C CA . THR A 1 189 ? 18.197 -16.768 -16.412 1.00 80.50 189 THR A CA 1
ATOM 1486 C C . THR A 1 189 ? 17.585 -16.172 -15.151 1.00 80.50 189 THR A C 1
ATOM 1488 O O . THR A 1 189 ? 17.488 -16.843 -14.126 1.00 80.50 189 THR A O 1
ATOM 1491 N N . TYR A 1 190 ? 17.106 -14.931 -15.239 1.00 85.00 190 TYR A N 1
ATOM 1492 C CA . TYR A 1 190 ? 16.337 -14.310 -14.162 1.00 85.00 190 TYR A CA 1
ATOM 1493 C C . TYR A 1 190 ? 14.946 -14.933 -14.059 1.00 85.00 190 TYR A C 1
ATOM 1495 O O . TYR A 1 190 ? 14.205 -14.996 -15.045 1.00 85.00 190 TYR A O 1
ATOM 1503 N N . GLN A 1 191 ? 14.592 -15.346 -12.847 1.00 89.38 191 GLN A N 1
ATOM 1504 C CA . GLN A 1 191 ? 13.282 -15.882 -12.505 1.00 89.38 191 GLN A CA 1
ATOM 1505 C C . GLN A 1 191 ? 12.699 -15.094 -11.343 1.00 89.38 191 GLN A C 1
ATOM 1507 O O . GLN A 1 191 ? 13.436 -14.597 -10.490 1.00 89.38 191 GLN A O 1
ATOM 1512 N N . TRP A 1 192 ? 11.373 -15.008 -11.302 1.00 93.44 192 TRP A N 1
ATOM 1513 C CA . TRP A 1 192 ? 10.678 -14.414 -10.172 1.00 93.44 192 TRP A CA 1
ATOM 1514 C C . TRP A 1 192 ? 11.054 -15.100 -8.866 1.00 93.44 192 TRP A C 1
ATOM 1516 O O . TRP A 1 192 ? 11.097 -16.329 -8.771 1.00 93.44 192 TRP A O 1
ATOM 1526 N N . ASP A 1 193 ? 11.249 -14.285 -7.838 1.00 94.00 193 ASP A N 1
ATOM 1527 C CA . ASP A 1 193 ? 11.025 -14.779 -6.495 1.00 94.00 193 ASP A CA 1
ATOM 1528 C C . ASP A 1 193 ? 9.513 -14.936 -6.269 1.00 94.00 193 ASP A C 1
ATOM 1530 O O . ASP A 1 193 ? 8.731 -14.039 -6.595 1.00 94.00 193 ASP A O 1
ATOM 1534 N N . THR A 1 194 ? 9.080 -16.095 -5.771 1.00 92.94 194 THR A N 1
ATOM 1535 C CA . THR A 1 194 ? 7.651 -16.451 -5.720 1.00 92.94 194 THR A CA 1
ATOM 1536 C C . THR A 1 194 ? 6.849 -15.485 -4.835 1.00 92.94 194 THR A C 1
ATOM 1538 O O . THR A 1 194 ? 5.820 -14.989 -5.303 1.00 92.94 194 THR A O 1
ATOM 1541 N N . PRO A 1 195 ? 7.303 -15.139 -3.611 1.00 93.44 195 PRO A N 1
ATOM 1542 C CA . PRO A 1 195 ? 6.669 -14.100 -2.801 1.00 93.44 195 PRO A CA 1
ATOM 1543 C C . PRO A 1 195 ? 6.636 -12.731 -3.490 1.00 93.44 195 PRO A C 1
ATOM 1545 O O . PRO A 1 195 ? 5.624 -12.034 -3.419 1.00 93.44 195 PRO A O 1
ATOM 1548 N N . ALA A 1 196 ? 7.706 -12.342 -4.191 1.00 94.62 196 ALA A N 1
ATOM 1549 C CA . ALA A 1 196 ? 7.769 -11.051 -4.872 1.00 94.62 196 ALA A CA 1
ATOM 1550 C C . ALA A 1 196 ? 6.817 -10.963 -6.075 1.00 94.62 196 ALA A C 1
ATOM 1552 O O . ALA A 1 196 ? 6.184 -9.925 -6.279 1.00 94.62 196 ALA A O 1
ATOM 1553 N N . LEU A 1 197 ? 6.667 -12.045 -6.847 1.00 96.12 197 LEU A N 1
ATOM 1554 C CA . LEU A 1 197 ? 5.675 -12.142 -7.921 1.00 96.12 197 LEU A CA 1
ATOM 1555 C C . LEU A 1 197 ? 4.267 -11.956 -7.366 1.00 96.12 197 LEU A C 1
ATOM 1557 O O . LEU A 1 197 ? 3.489 -11.156 -7.891 1.00 96.12 197 LEU A O 1
ATOM 1561 N N . ASP A 1 198 ? 3.962 -12.664 -6.280 1.00 94.19 198 ASP A N 1
ATOM 1562 C CA . ASP A 1 198 ? 2.647 -12.597 -5.666 1.00 94.19 198 ASP A CA 1
ATOM 1563 C C . ASP A 1 198 ? 2.355 -11.202 -5.102 1.00 94.19 198 ASP A C 1
ATOM 1565 O O . ASP A 1 198 ? 1.320 -10.609 -5.408 1.00 94.19 198 ASP A O 1
ATOM 1569 N N . ARG A 1 199 ? 3.321 -10.614 -4.386 1.00 95.00 199 ARG A N 1
ATOM 1570 C CA . ARG A 1 199 ? 3.262 -9.237 -3.879 1.00 95.00 199 ARG A CA 1
ATOM 1571 C C . ARG A 1 199 ? 3.074 -8.209 -4.993 1.00 95.00 199 ARG A C 1
ATOM 1573 O O . ARG A 1 199 ? 2.323 -7.245 -4.815 1.00 95.00 199 ARG A O 1
ATOM 1580 N N . THR A 1 200 ? 3.739 -8.406 -6.131 1.00 96.31 200 THR A N 1
ATOM 1581 C CA . THR A 1 200 ? 3.620 -7.517 -7.291 1.00 96.31 200 THR A CA 1
ATOM 1582 C C . THR A 1 200 ? 2.220 -7.601 -7.892 1.00 96.31 200 THR A C 1
ATOM 1584 O O . THR A 1 200 ? 1.585 -6.573 -8.128 1.00 96.31 200 THR A O 1
ATOM 1587 N N . ALA A 1 201 ? 1.695 -8.814 -8.079 1.00 95.31 201 ALA A N 1
ATOM 1588 C CA . ALA A 1 201 ? 0.348 -9.020 -8.598 1.00 95.31 201 ALA A CA 1
ATOM 1589 C C . ALA A 1 201 ? -0.732 -8.474 -7.643 1.00 95.31 201 ALA A C 1
ATOM 1591 O O . ALA A 1 201 ? -1.682 -7.838 -8.095 1.00 95.31 201 ALA A O 1
ATOM 1592 N N . GLN A 1 202 ? -0.561 -8.662 -6.330 1.00 93.81 202 GLN A N 1
ATOM 1593 C CA . GLN A 1 202 ? -1.420 -8.093 -5.286 1.00 93.81 202 GLN A CA 1
ATOM 1594 C C . GLN A 1 202 ? -1.454 -6.559 -5.331 1.00 93.81 202 GLN A C 1
ATOM 1596 O O . GLN A 1 202 ? -2.536 -5.972 -5.318 1.00 93.81 202 GLN A O 1
ATOM 1601 N N . GLY A 1 203 ? -0.285 -5.914 -5.422 1.00 95.00 203 GLY A N 1
ATOM 1602 C CA . GLY A 1 203 ? -0.176 -4.455 -5.470 1.00 95.00 203 GLY A CA 1
ATOM 1603 C C . GLY A 1 203 ? -0.770 -3.852 -6.742 1.00 95.00 203 GLY A C 1
ATOM 1604 O O . GLY A 1 203 ? -1.493 -2.861 -6.675 1.00 95.00 203 GLY A O 1
ATOM 1605 N N . LEU A 1 204 ? -0.531 -4.482 -7.899 1.00 94.56 204 LEU A N 1
ATOM 1606 C CA . LEU A 1 204 ? -1.142 -4.068 -9.165 1.00 94.56 204 LEU A CA 1
ATOM 1607 C C . LEU A 1 204 ? -2.661 -4.232 -9.143 1.00 94.56 204 LEU A C 1
ATOM 1609 O O . LEU A 1 204 ? -3.377 -3.351 -9.607 1.00 94.56 204 LEU A O 1
ATOM 1613 N N . HIS A 1 205 ? -3.165 -5.331 -8.586 1.00 91.62 205 HIS A N 1
ATOM 1614 C CA . HIS A 1 205 ? -4.602 -5.524 -8.457 1.00 91.62 205 HIS A CA 1
ATOM 1615 C C . HIS A 1 205 ? -5.238 -4.467 -7.540 1.00 91.62 205 HIS A C 1
ATOM 1617 O O . HIS A 1 205 ? -6.252 -3.880 -7.910 1.00 91.62 205 HIS A O 1
ATOM 1623 N N . ALA A 1 206 ? -4.610 -4.154 -6.401 1.00 91.81 206 ALA A N 1
ATOM 1624 C CA . ALA A 1 206 ? -5.070 -3.087 -5.514 1.00 91.81 206 ALA A CA 1
ATOM 1625 C C . ALA A 1 206 ? -5.078 -1.718 -6.216 1.00 91.81 206 ALA A C 1
ATOM 1627 O O . ALA A 1 206 ? -6.067 -0.998 -6.135 1.00 91.81 206 ALA A O 1
ATOM 1628 N N . LEU A 1 207 ? -4.036 -1.392 -6.988 1.00 92.44 207 LEU A N 1
ATOM 1629 C CA . LEU A 1 207 ? -3.991 -0.179 -7.811 1.00 92.44 207 LEU A CA 1
ATOM 1630 C C . LEU A 1 207 ? -5.166 -0.095 -8.794 1.00 92.44 207 LEU A C 1
ATOM 1632 O O . LEU A 1 207 ? -5.814 0.944 -8.903 1.00 92.44 207 LEU A O 1
ATOM 1636 N N . LEU A 1 208 ? -5.450 -1.183 -9.512 1.00 88.94 208 LEU A N 1
ATOM 1637 C CA . LEU A 1 208 ? -6.561 -1.233 -10.462 1.00 88.94 208 LEU A CA 1
ATOM 1638 C C . LEU A 1 208 ? -7.910 -1.012 -9.769 1.00 88.94 208 LEU A C 1
ATOM 1640 O O . LEU A 1 208 ? -8.739 -0.248 -10.267 1.00 88.94 208 LEU A O 1
ATOM 1644 N N . GLN A 1 209 ? -8.106 -1.613 -8.595 1.00 86.75 209 GLN A N 1
ATOM 1645 C CA . GLN A 1 209 ? -9.296 -1.379 -7.782 1.00 86.75 209 GLN A CA 1
ATOM 1646 C C . GLN A 1 209 ? -9.381 0.066 -7.273 1.00 86.75 209 GLN A C 1
ATOM 1648 O O . GLN A 1 209 ? -10.446 0.677 -7.346 1.00 86.75 209 GLN A O 1
ATOM 1653 N N . ALA A 1 210 ? -8.266 0.641 -6.818 1.00 87.31 210 ALA A N 1
ATOM 1654 C CA . ALA A 1 210 ? -8.203 2.016 -6.333 1.00 87.31 210 ALA A CA 1
ATOM 1655 C C . ALA A 1 210 ? -8.555 3.051 -7.402 1.00 87.31 210 ALA A C 1
ATOM 1657 O O . ALA A 1 210 ? -9.191 4.058 -7.108 1.00 87.31 210 ALA A O 1
ATOM 1658 N N . LEU A 1 211 ? -8.180 2.777 -8.650 1.00 85.69 211 LEU A N 1
ATOM 1659 C CA . LEU A 1 211 ? -8.491 3.622 -9.799 1.00 85.69 211 LEU A CA 1
ATOM 1660 C C . LEU A 1 211 ? -9.911 3.409 -10.349 1.00 85.69 211 LEU A C 1
ATOM 1662 O O . LEU A 1 211 ? -10.254 4.005 -11.368 1.00 85.69 211 LEU A O 1
ATOM 1666 N N . GLY A 1 212 ? -10.725 2.546 -9.730 1.00 79.88 212 GLY A N 1
ATOM 1667 C CA . GLY A 1 212 ? -12.060 2.209 -10.229 1.00 79.88 212 GLY A CA 1
ATOM 1668 C C . GLY A 1 212 ? -12.035 1.426 -11.546 1.00 79.88 212 GLY A C 1
ATOM 1669 O O . GLY A 1 212 ? -13.014 1.434 -12.288 1.00 79.88 212 GLY A O 1
ATOM 1670 N N . LYS A 1 213 ? -10.919 0.750 -11.849 1.00 80.31 213 LYS A N 1
ATOM 1671 C CA . LYS A 1 213 ? -10.696 -0.034 -13.073 1.00 80.31 213 LYS A CA 1
ATOM 1672 C C . LYS A 1 213 ? -10.418 -1.508 -12.743 1.00 80.31 213 LYS A C 1
ATOM 1674 O O . LYS A 1 213 ? -9.365 -2.014 -13.128 1.00 80.31 213 LYS A O 1
ATOM 1679 N N . PRO A 1 214 ? -11.321 -2.202 -12.021 1.00 73.56 214 PRO A N 1
ATOM 1680 C CA . PRO A 1 214 ? -11.072 -3.565 -11.546 1.00 73.56 214 PRO A CA 1
ATOM 1681 C C . PRO A 1 214 ? -10.870 -4.564 -12.695 1.00 73.56 214 PRO A C 1
ATOM 1683 O O . PRO A 1 214 ? -10.008 -5.434 -12.594 1.00 73.56 214 PRO A O 1
ATOM 1686 N N . ASP A 1 215 ? -11.585 -4.371 -13.808 1.00 73.25 215 ASP A N 1
ATOM 1687 C CA . ASP A 1 215 ? -11.570 -5.250 -14.978 1.00 73.25 215 ASP A CA 1
ATOM 1688 C C . ASP A 1 215 ? -10.918 -4.551 -16.176 1.00 73.25 215 ASP A C 1
ATOM 1690 O O . ASP A 1 215 ? -11.585 -4.071 -17.093 1.00 73.25 215 ASP A O 1
ATOM 1694 N N . VAL A 1 216 ? -9.587 -4.444 -16.165 1.00 77.38 216 VAL A N 1
ATOM 1695 C CA . VAL A 1 216 ? -8.839 -3.941 -17.327 1.00 77.38 216 VAL A CA 1
ATOM 1696 C C . VAL A 1 216 ? -8.871 -4.984 -18.453 1.00 77.38 216 VAL A C 1
ATOM 1698 O O . VAL A 1 216 ? -8.275 -6.054 -18.299 1.00 77.38 216 VAL A O 1
ATOM 1701 N N . PRO A 1 217 ? -9.496 -4.688 -19.609 1.00 66.38 217 PRO A N 1
ATOM 1702 C CA . PRO A 1 217 ? -9.682 -5.676 -20.673 1.00 66.38 217 PRO A CA 1
ATOM 1703 C C . PRO A 1 217 ? -8.369 -6.040 -21.383 1.00 66.38 217 PRO A C 1
ATOM 1705 O O . PRO A 1 217 ? -8.196 -7.162 -21.859 1.00 66.38 217 PRO A O 1
ATOM 1708 N N . HIS A 1 218 ? -7.412 -5.110 -21.442 1.00 82.69 218 HIS A N 1
ATOM 1709 C CA . HIS A 1 218 ? -6.190 -5.262 -22.230 1.00 82.69 218 HIS A CA 1
ATOM 1710 C C . HIS A 1 218 ? -4.934 -5.269 -21.352 1.00 82.69 218 HIS A C 1
ATOM 1712 O O . HIS A 1 218 ? -4.231 -4.266 -21.244 1.00 82.69 218 HIS A O 1
ATOM 1718 N N . VAL A 1 219 ? -4.610 -6.421 -20.755 1.00 91.19 219 VAL A N 1
ATOM 1719 C CA . VAL A 1 219 ? -3.298 -6.647 -20.118 1.00 91.19 219 VAL A CA 1
ATOM 1720 C C . VAL A 1 219 ? -2.304 -7.116 -21.181 1.00 91.19 219 VAL A C 1
ATOM 1722 O O . VAL A 1 219 ? -2.371 -8.262 -21.630 1.00 91.19 219 VAL A O 1
ATOM 1725 N N . ARG A 1 220 ? -1.387 -6.239 -21.592 1.00 94.56 220 ARG A N 1
ATOM 1726 C CA . ARG A 1 220 ? -0.285 -6.516 -22.525 1.00 94.56 220 ARG A CA 1
ATOM 1727 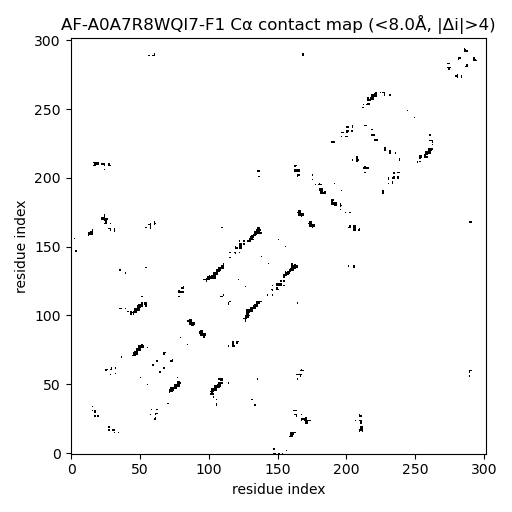C C . ARG A 1 220 ? 1.034 -6.597 -21.763 1.00 94.56 220 ARG A C 1
ATOM 1729 O O . ARG A 1 220 ? 1.209 -5.964 -20.727 1.00 94.56 220 ARG A O 1
ATOM 1736 N N . TYR A 1 221 ? 1.976 -7.366 -22.286 1.00 96.75 221 TYR A N 1
ATOM 1737 C CA . TYR A 1 221 ? 3.296 -7.523 -21.689 1.00 96.75 221 TYR A CA 1
ATOM 1738 C C . TYR A 1 221 ? 4.372 -7.625 -22.768 1.00 96.75 221 TYR A C 1
ATOM 1740 O O . TYR A 1 221 ? 4.085 -7.949 -23.922 1.00 96.75 221 TYR A O 1
ATOM 1748 N N . GLN A 1 222 ? 5.611 -7.348 -22.384 1.00 96.50 222 GLN A N 1
ATOM 1749 C CA . GLN A 1 222 ? 6.773 -7.455 -23.254 1.00 96.50 222 GLN A CA 1
ATOM 1750 C C . GLN A 1 222 ? 7.049 -8.922 -23.635 1.00 96.50 222 GLN A C 1
ATOM 1752 O O . GLN A 1 222 ? 7.329 -9.754 -22.773 1.00 96.50 222 GLN A O 1
ATOM 1757 N N . GLY A 1 223 ? 6.960 -9.252 -24.928 1.00 94.06 223 GLY A N 1
ATOM 1758 C CA . GLY A 1 223 ? 6.944 -10.645 -25.402 1.00 94.06 223 GLY A CA 1
ATOM 1759 C C . GLY A 1 223 ? 8.238 -11.434 -25.175 1.00 94.06 223 GLY A C 1
ATOM 1760 O O . GLY A 1 223 ? 8.184 -12.644 -24.974 1.00 94.06 223 GLY A O 1
ATOM 1761 N N . ASN A 1 224 ? 9.390 -10.761 -25.154 1.00 93.00 224 ASN A N 1
ATOM 1762 C CA . ASN A 1 224 ? 10.699 -11.375 -24.897 1.00 93.00 224 ASN A CA 1
ATOM 1763 C C . ASN A 1 224 ? 11.019 -11.537 -23.394 1.00 93.00 224 ASN A C 1
ATOM 1765 O O . ASN A 1 224 ? 12.094 -12.032 -23.065 1.00 93.00 224 ASN A O 1
ATOM 1769 N N . SER A 1 225 ? 10.117 -11.148 -22.480 1.00 94.06 225 SER A N 1
ATOM 1770 C CA . SER A 1 225 ? 10.305 -11.340 -21.038 1.00 94.06 225 SER A CA 1
ATOM 1771 C C . SER A 1 225 ? 9.381 -12.435 -20.487 1.00 94.06 225 SER A C 1
ATOM 1773 O O . SER A 1 225 ? 8.167 -12.221 -20.369 1.00 94.06 225 SER A O 1
ATOM 1775 N N . PRO A 1 226 ? 9.926 -13.600 -20.075 1.00 92.69 226 PRO A N 1
ATOM 1776 C CA . PRO A 1 226 ? 9.128 -14.622 -19.402 1.00 92.69 226 PRO A CA 1
ATOM 1777 C C . PRO A 1 226 ? 8.581 -14.109 -18.064 1.00 92.69 226 PRO A C 1
ATOM 1779 O O . PRO A 1 226 ? 7.439 -14.395 -17.723 1.00 92.69 226 PRO A O 1
ATOM 1782 N N . MET A 1 227 ? 9.337 -13.262 -17.360 1.00 94.12 227 MET A N 1
ATOM 1783 C CA . MET A 1 227 ? 8.894 -12.656 -16.106 1.00 94.12 227 MET A CA 1
ATOM 1784 C C . MET A 1 227 ? 7.648 -11.781 -16.303 1.00 94.12 227 MET A C 1
ATOM 1786 O O . MET A 1 227 ? 6.695 -11.890 -15.529 1.00 94.12 227 MET A O 1
ATOM 1790 N N . CYS A 1 228 ? 7.597 -10.952 -17.350 1.00 95.94 228 CYS A N 1
ATOM 1791 C CA . CYS A 1 228 ? 6.410 -10.137 -17.620 1.00 95.94 228 CYS A CA 1
ATOM 1792 C C . CYS A 1 228 ? 5.184 -10.996 -17.962 1.00 95.94 228 CYS A C 1
ATOM 1794 O O . CYS A 1 228 ? 4.077 -10.676 -17.526 1.00 95.94 228 CYS A O 1
ATOM 1796 N N . ARG A 1 229 ? 5.371 -12.098 -18.702 1.00 95.62 229 ARG A N 1
ATOM 1797 C CA . ARG A 1 229 ? 4.302 -13.066 -18.995 1.00 95.62 229 ARG A CA 1
ATOM 1798 C C . ARG A 1 229 ? 3.764 -13.703 -17.715 1.00 95.62 229 ARG A C 1
ATOM 1800 O O . ARG A 1 229 ? 2.548 -13.779 -17.539 1.00 95.62 229 ARG A O 1
ATOM 1807 N N . ASP A 1 230 ? 4.649 -14.136 -16.824 1.00 95.75 230 ASP A N 1
ATOM 1808 C CA . ASP A 1 230 ? 4.260 -14.804 -15.584 1.00 95.75 230 ASP A CA 1
ATOM 1809 C C . ASP A 1 230 ? 3.479 -13.840 -14.675 1.00 95.75 230 ASP A C 1
ATOM 1811 O O . ASP A 1 230 ? 2.403 -14.198 -14.191 1.00 95.75 230 ASP A O 1
ATOM 1815 N N . LEU A 1 231 ? 3.919 -12.578 -14.562 1.00 96.69 231 LEU A N 1
ATOM 1816 C CA . LEU A 1 231 ? 3.188 -11.521 -13.853 1.00 96.69 231 LEU A CA 1
ATOM 1817 C C . LEU A 1 231 ? 1.825 -11.219 -14.486 1.00 96.69 231 LEU A C 1
ATOM 1819 O O . LEU A 1 231 ? 0.826 -11.138 -13.770 1.00 96.69 231 LEU A O 1
ATOM 1823 N N . ALA A 1 232 ? 1.752 -11.102 -15.815 1.00 95.62 232 ALA A N 1
ATOM 1824 C CA . ALA A 1 232 ? 0.484 -10.912 -16.517 1.00 95.62 232 ALA A CA 1
ATOM 1825 C C . ALA A 1 232 ? -0.492 -12.065 -16.235 1.00 95.62 232 ALA A C 1
ATOM 1827 O O . ALA A 1 232 ? -1.682 -11.837 -16.018 1.00 95.62 232 ALA A O 1
ATOM 1828 N N . SER A 1 233 ? 0.008 -13.304 -16.213 1.00 94.75 233 SER A N 1
ATOM 1829 C CA . SER A 1 233 ? -0.799 -14.487 -15.914 1.00 94.75 233 SER A CA 1
ATOM 1830 C C . SER A 1 233 ? -1.290 -14.501 -14.462 1.00 94.75 233 SER A C 1
ATOM 1832 O O . SER A 1 233 ? -2.466 -14.775 -14.223 1.00 94.75 233 SER A O 1
ATOM 1834 N N . ALA A 1 234 ? -0.430 -14.144 -13.501 1.00 94.69 234 ALA A N 1
ATOM 1835 C CA . ALA A 1 234 ? -0.769 -14.072 -12.083 1.00 94.69 234 ALA A CA 1
ATOM 1836 C C . ALA A 1 234 ? -1.812 -12.980 -11.810 1.00 94.69 234 ALA A C 1
ATOM 1838 O O . ALA A 1 234 ? -2.798 -13.223 -11.114 1.00 94.69 234 ALA A O 1
ATOM 1839 N N . LEU A 1 235 ? -1.646 -11.803 -12.420 1.00 94.06 235 LEU A N 1
ATOM 1840 C CA . LEU A 1 235 ? -2.601 -10.704 -12.310 1.00 94.06 235 LEU A CA 1
ATOM 1841 C C . LEU A 1 235 ? -3.968 -11.079 -12.898 1.00 94.06 235 LEU A C 1
ATOM 1843 O O . LEU A 1 235 ? -4.984 -10.879 -12.239 1.00 94.06 235 LEU A O 1
ATOM 1847 N N . ARG A 1 236 ? -4.006 -11.684 -14.095 1.00 91.38 236 ARG A N 1
ATOM 1848 C CA . ARG A 1 236 ? -5.263 -12.143 -14.717 1.00 91.38 236 ARG A CA 1
ATOM 1849 C C . ARG A 1 236 ? -5.994 -13.169 -13.855 1.00 91.38 236 ARG A C 1
ATOM 1851 O O . ARG A 1 236 ? -7.200 -13.045 -13.676 1.00 91.38 236 ARG A O 1
ATOM 1858 N N . LYS A 1 237 ? -5.273 -14.142 -13.285 1.00 90.69 237 LYS A N 1
ATOM 1859 C CA . LYS A 1 237 ? -5.856 -15.120 -12.349 1.00 90.69 237 LYS A CA 1
ATOM 1860 C C . LYS A 1 237 ? -6.503 -14.422 -11.151 1.00 90.69 237 LYS A C 1
ATOM 1862 O O . LYS A 1 237 ? -7.613 -14.774 -10.776 1.00 90.69 237 LYS A O 1
ATOM 1867 N N . ARG A 1 238 ? -5.844 -13.406 -10.584 1.00 87.94 238 ARG A N 1
ATOM 1868 C CA . ARG A 1 238 ? -6.380 -12.625 -9.456 1.00 87.94 238 ARG A CA 1
ATOM 1869 C C . ARG A 1 238 ? -7.616 -11.811 -9.836 1.00 87.94 238 ARG A C 1
ATOM 1871 O O . ARG A 1 238 ? -8.583 -11.820 -9.086 1.00 87.94 238 ARG A O 1
ATOM 1878 N N . MET A 1 239 ? -7.615 -11.177 -11.008 1.00 86.12 239 MET A N 1
ATOM 1879 C CA . MET A 1 239 ? -8.789 -10.459 -11.522 1.00 86.12 239 MET A CA 1
ATOM 1880 C C . MET A 1 239 ? -9.995 -11.396 -11.692 1.00 86.12 239 MET A C 1
ATOM 1882 O O . MET A 1 239 ? -11.099 -11.022 -11.336 1.00 86.12 239 MET A O 1
ATOM 1886 N N . GLN A 1 240 ? -9.778 -12.634 -12.150 1.00 83.62 240 GLN A N 1
ATOM 1887 C CA . GLN A 1 240 ? -10.839 -13.637 -12.331 1.00 83.62 240 GLN A CA 1
ATOM 1888 C C . GLN A 1 240 ? -11.370 -14.240 -11.018 1.00 83.62 240 GLN A C 1
ATOM 1890 O O . GLN A 1 240 ? -12.500 -14.717 -10.975 1.00 83.62 240 GLN A O 1
ATOM 1895 N N . GLN A 1 241 ? -10.556 -14.271 -9.957 1.00 76.81 241 GLN A N 1
ATOM 1896 C CA . GLN A 1 241 ? -10.950 -14.786 -8.636 1.00 76.81 241 GLN A CA 1
ATOM 1897 C C . GLN A 1 241 ? -11.879 -13.832 -7.879 1.00 76.81 241 GLN A C 1
ATOM 1899 O O . GLN A 1 241 ? -12.615 -14.248 -6.979 1.00 76.81 241 GLN A O 1
ATOM 1904 N N . VAL A 1 242 ? -11.838 -12.547 -8.218 1.00 65.25 242 VAL A N 1
ATOM 1905 C CA . VAL A 1 242 ? -12.884 -11.612 -7.827 1.00 65.25 242 VAL A CA 1
ATOM 1906 C C . VAL A 1 242 ? -14.048 -11.916 -8.763 1.00 65.25 242 VAL A C 1
ATOM 1908 O O . VAL A 1 242 ? -13.959 -11.666 -9.959 1.00 65.25 242 VAL A O 1
ATOM 1911 N N . GLY A 1 243 ? -15.091 -12.571 -8.242 1.00 51.41 243 GLY A N 1
ATOM 1912 C CA . GLY A 1 243 ? -16.289 -12.894 -9.021 1.00 51.41 243 GLY A CA 1
ATOM 1913 C C . GLY A 1 243 ? -16.866 -11.654 -9.720 1.00 51.41 243 GLY A C 1
ATOM 1914 O O . GLY A 1 243 ? -16.465 -10.532 -9.392 1.00 51.41 243 GLY A O 1
ATOM 1915 N N . PRO A 1 244 ? -17.803 -11.830 -10.672 1.00 47.28 244 PRO A N 1
ATOM 1916 C CA . PRO A 1 244 ? -18.391 -10.705 -11.389 1.00 47.28 244 PRO A CA 1
ATOM 1917 C C . PRO A 1 244 ? -18.836 -9.641 -10.379 1.00 47.28 244 PRO A C 1
ATOM 1919 O O . PRO A 1 244 ? -19.404 -10.005 -9.341 1.00 47.28 244 PRO A O 1
ATOM 1922 N N . PRO A 1 245 ? -18.528 -8.353 -10.621 1.00 49.28 245 PRO A N 1
ATOM 1923 C CA . PRO A 1 245 ? -18.877 -7.295 -9.689 1.00 49.28 245 PRO A CA 1
ATOM 1924 C C . PRO A 1 245 ? -20.361 -7.423 -9.362 1.00 49.28 245 PRO A C 1
ATOM 1926 O O . PRO A 1 245 ? -21.172 -7.535 -10.280 1.00 49.28 245 PRO A O 1
ATOM 1929 N N . SER A 1 246 ? -20.700 -7.444 -8.068 1.00 43.00 246 SER A N 1
ATOM 1930 C CA . SER A 1 246 ? -22.083 -7.459 -7.600 1.00 43.00 246 SER A CA 1
ATOM 1931 C C . SER A 1 246 ? -22.878 -6.456 -8.432 1.00 43.00 246 SER A C 1
ATOM 1933 O O . SER A 1 246 ? -22.537 -5.269 -8.475 1.00 43.00 246 SER A O 1
ATOM 1935 N N . HIS A 1 247 ? -23.837 -6.991 -9.185 1.00 39.41 247 HIS A N 1
ATOM 1936 C CA . HIS A 1 247 ? -24.652 -6.298 -10.169 1.00 39.41 247 HIS A CA 1
ATOM 1937 C C . HIS A 1 247 ? -25.434 -5.173 -9.499 1.00 39.41 247 HIS A C 1
ATOM 1939 O O . HIS A 1 247 ? -26.574 -5.380 -9.115 1.00 39.41 247 HIS A O 1
ATOM 1945 N N . GLU A 1 248 ? -24.842 -3.991 -9.342 1.00 42.22 248 GLU A N 1
ATOM 1946 C CA . GLU A 1 248 ? -25.642 -2.814 -8.999 1.00 42.22 248 GLU A CA 1
ATOM 1947 C C . GLU A 1 248 ? -25.081 -1.469 -9.450 1.00 42.22 248 GLU A C 1
ATOM 1949 O O . GLU A 1 248 ? -25.787 -0.489 -9.299 1.00 42.22 248 GLU A O 1
ATOM 1954 N N . ASN A 1 249 ? -23.893 -1.382 -10.071 1.00 41.91 249 ASN A N 1
ATOM 1955 C CA . ASN A 1 249 ? -23.476 -0.177 -10.815 1.00 41.91 249 ASN A CA 1
ATOM 1956 C C . ASN A 1 249 ? -22.250 -0.448 -11.704 1.00 41.91 249 ASN A C 1
ATOM 1958 O O . ASN A 1 249 ? -21.110 -0.142 -11.353 1.00 41.91 249 ASN A O 1
ATOM 1962 N N . SER A 1 250 ? -22.477 -1.041 -12.874 1.00 44.94 250 SER A N 1
ATOM 1963 C CA . SER A 1 250 ? -21.459 -1.258 -13.904 1.00 44.94 250 SER A CA 1
ATOM 1964 C C . SER A 1 250 ? -21.674 -0.315 -15.088 1.00 44.94 250 SER A C 1
ATOM 1966 O O . SER A 1 250 ? -22.266 -0.736 -16.071 1.00 44.94 250 SER A O 1
ATOM 1968 N N . VAL A 1 251 ? -21.178 0.928 -15.033 1.00 45.41 251 VAL A N 1
ATOM 1969 C CA . VAL A 1 251 ? -20.851 1.706 -16.250 1.00 45.41 251 VAL A CA 1
ATOM 1970 C C . VAL A 1 251 ? -19.729 2.720 -15.966 1.00 45.41 251 VAL A C 1
ATOM 1972 O O . VAL A 1 251 ? -19.905 3.927 -16.078 1.00 45.41 251 VAL A O 1
ATOM 1975 N N . VAL A 1 252 ? -18.526 2.256 -15.636 1.00 51.28 252 VAL A N 1
ATOM 1976 C CA . VAL A 1 252 ? -17.345 2.951 -16.169 1.00 51.28 252 VAL A CA 1
ATOM 1977 C C . VAL A 1 252 ? -16.740 1.974 -17.151 1.00 51.28 252 VAL A C 1
ATOM 1979 O O . VAL A 1 252 ? -16.059 1.028 -16.766 1.00 51.28 252 VAL A O 1
ATOM 1982 N N . SER A 1 253 ? -17.097 2.142 -18.425 1.00 51.06 253 SER A N 1
ATOM 1983 C CA . SER A 1 253 ? -16.519 1.353 -19.505 1.00 51.06 253 SER A CA 1
ATOM 1984 C C . SER A 1 253 ? -15.005 1.544 -19.469 1.00 51.06 253 SER A C 1
ATOM 1986 O O . SER A 1 253 ? -14.471 2.576 -19.868 1.00 51.06 253 SER A O 1
ATOM 1988 N N . CYS A 1 254 ? -14.302 0.527 -18.976 1.00 57.28 254 CYS A N 1
ATOM 1989 C CA . CYS A 1 254 ? -12.847 0.447 -19.009 1.00 57.28 254 CYS A CA 1
ATOM 1990 C C . CYS A 1 254 ? -12.341 0.129 -20.432 1.00 57.28 254 CYS A C 1
ATOM 1992 O O . CYS A 1 254 ? -11.163 -0.176 -20.604 1.00 57.28 254 CYS A O 1
ATOM 1994 N N . GLY A 1 255 ? -13.213 0.198 -21.454 1.00 59.69 255 GLY A N 1
ATOM 1995 C CA . GLY A 1 255 ? -12.969 -0.283 -22.816 1.00 59.69 255 GLY A CA 1
ATOM 1996 C C . GLY A 1 255 ? -11.704 0.270 -23.471 1.00 59.69 255 GLY A C 1
ATOM 1997 O O . GLY A 1 255 ? -11.087 -0.427 -24.266 1.00 59.69 255 GLY A O 1
ATOM 1998 N N . ASN A 1 256 ? -11.255 1.464 -23.068 1.00 72.38 256 ASN A N 1
ATOM 1999 C CA . ASN A 1 256 ? -10.045 2.092 -23.608 1.00 72.38 256 ASN A CA 1
ATOM 2000 C C . ASN A 1 256 ? -8.834 2.051 -22.654 1.00 72.38 256 ASN A C 1
ATOM 2002 O O . ASN A 1 256 ? -7.800 2.639 -22.966 1.00 72.38 256 ASN A O 1
ATOM 2006 N N . THR A 1 257 ? -8.918 1.400 -21.487 1.00 81.44 257 THR A N 1
ATOM 2007 C CA . THR A 1 257 ? -7.753 1.273 -20.593 1.00 81.44 257 THR A CA 1
ATOM 2008 C C . THR A 1 257 ? -6.952 0.021 -20.941 1.00 81.44 257 THR A C 1
ATOM 2010 O O . THR A 1 257 ? -7.477 -1.091 -20.952 1.00 81.44 257 THR A O 1
ATOM 2013 N N . GLY A 1 258 ? -5.650 0.201 -21.162 1.00 87.69 258 GLY A N 1
ATOM 2014 C CA . GLY A 1 258 ? -4.680 -0.885 -21.255 1.00 87.69 258 GLY A CA 1
ATOM 2015 C C . GLY A 1 258 ? -3.696 -0.860 -20.090 1.00 87.69 258 GLY A C 1
ATOM 2016 O O . GLY A 1 258 ? -3.309 0.208 -19.618 1.00 87.69 258 GLY A O 1
ATOM 2017 N N . LEU A 1 259 ? -3.268 -2.042 -19.655 1.00 92.12 259 LEU A N 1
ATOM 2018 C CA . LEU A 1 259 ? -2.130 -2.222 -18.759 1.00 92.12 259 LEU A CA 1
ATOM 2019 C C . LEU A 1 259 ? -0.974 -2.804 -19.571 1.00 92.12 259 LEU A C 1
ATOM 2021 O O . LEU A 1 259 ? -1.132 -3.858 -20.183 1.00 92.12 259 LEU A O 1
ATOM 2025 N N . LEU A 1 260 ? 0.180 -2.138 -19.565 1.00 95.50 260 LEU A N 1
ATOM 2026 C CA . LEU A 1 260 ? 1.395 -2.615 -20.221 1.00 95.50 260 LEU A CA 1
ATOM 2027 C C . LEU A 1 260 ? 2.449 -2.976 -19.173 1.00 95.50 260 LEU A C 1
ATOM 2029 O O . LEU A 1 260 ? 2.848 -2.135 -18.373 1.00 95.50 260 LEU A O 1
ATOM 2033 N N . ILE A 1 261 ? 2.908 -4.225 -19.200 1.00 96.88 261 ILE A N 1
ATOM 2034 C CA . ILE A 1 261 ? 3.954 -4.741 -18.314 1.00 96.88 261 ILE A CA 1
ATOM 2035 C C . ILE A 1 261 ? 5.270 -4.807 -19.090 1.00 96.88 261 ILE A C 1
ATOM 2037 O O . ILE A 1 261 ? 5.377 -5.537 -20.079 1.00 96.88 261 ILE A O 1
ATOM 2041 N N . LEU A 1 262 ? 6.265 -4.051 -18.630 1.00 96.62 262 LEU A N 1
ATOM 2042 C CA . LEU A 1 262 ? 7.584 -3.942 -19.251 1.00 96.62 262 LEU A CA 1
ATOM 2043 C C . LEU A 1 262 ? 8.671 -4.525 -18.353 1.00 96.62 262 LEU A C 1
ATOM 2045 O O . LEU A 1 262 ? 8.531 -4.554 -17.130 1.00 96.62 262 LEU A O 1
ATOM 2049 N N . ASP A 1 263 ? 9.759 -4.965 -18.977 1.00 94.44 263 ASP A N 1
ATOM 2050 C CA . ASP A 1 263 ? 10.944 -5.455 -18.287 1.00 94.44 263 ASP A CA 1
ATOM 2051 C C . ASP A 1 263 ? 12.057 -4.413 -18.367 1.00 94.44 263 ASP A C 1
ATOM 2053 O O . ASP A 1 263 ? 12.445 -3.995 -19.461 1.00 94.44 263 ASP A O 1
ATOM 2057 N N . ARG A 1 264 ? 12.620 -4.032 -17.215 1.00 93.12 264 ARG A N 1
ATOM 2058 C CA . ARG A 1 264 ? 13.723 -3.064 -17.151 1.00 93.12 264 ARG A CA 1
ATOM 2059 C C . ARG A 1 264 ? 14.928 -3.502 -17.989 1.00 93.12 264 ARG A C 1
ATOM 2061 O O . ARG A 1 264 ? 15.630 -2.651 -18.516 1.00 93.12 264 ARG A O 1
ATOM 2068 N N . ARG A 1 265 ? 15.142 -4.806 -18.186 1.00 90.50 265 ARG A N 1
ATOM 2069 C CA . ARG A 1 265 ? 16.262 -5.331 -18.989 1.00 90.50 265 ARG A CA 1
ATOM 2070 C C . ARG A 1 265 ? 16.242 -4.890 -20.455 1.00 90.50 265 ARG A C 1
ATOM 2072 O O . ARG A 1 265 ? 17.274 -4.964 -21.108 1.00 90.50 265 ARG A O 1
ATOM 2079 N N . ASN A 1 266 ? 15.099 -4.439 -20.974 1.00 93.31 266 ASN A N 1
ATOM 2080 C CA . ASN A 1 266 ? 15.004 -3.918 -22.339 1.00 93.31 266 ASN A CA 1
ATOM 2081 C C . ASN A 1 266 ? 15.523 -2.479 -22.478 1.00 93.31 266 ASN A C 1
ATOM 2083 O O . ASN A 1 266 ? 15.793 -2.034 -23.587 1.00 93.31 266 ASN A O 1
ATOM 2087 N N . ASP A 1 267 ? 15.647 -1.764 -21.360 1.00 95.19 267 ASP A N 1
ATOM 2088 C CA . ASP A 1 267 ? 16.191 -0.411 -21.275 1.00 95.19 267 ASP A CA 1
ATOM 2089 C C . ASP A 1 267 ? 17.111 -0.305 -20.039 1.00 95.19 267 ASP A C 1
ATOM 2091 O O . ASP A 1 267 ? 16.718 0.223 -18.987 1.00 95.19 267 ASP A O 1
ATOM 2095 N N . PRO A 1 268 ? 18.329 -0.879 -20.133 1.00 94.50 268 PRO A N 1
ATOM 2096 C CA . PRO A 1 268 ? 19.306 -0.849 -19.050 1.00 94.50 268 PRO A CA 1
ATOM 2097 C C . PRO A 1 268 ? 20.052 0.489 -18.958 1.00 94.50 268 PRO A C 1
ATOM 2099 O O . PRO A 1 268 ? 20.720 0.733 -17.959 1.00 94.50 268 PRO A O 1
ATOM 2102 N N . VAL A 1 269 ? 19.960 1.348 -19.980 1.00 97.31 269 VAL A N 1
ATOM 2103 C CA . VAL A 1 269 ? 20.735 2.594 -20.063 1.00 97.31 269 VAL A CA 1
ATOM 2104 C C . VAL A 1 269 ? 20.091 3.692 -19.224 1.00 97.31 269 VAL A C 1
ATOM 2106 O O . VAL A 1 269 ? 20.785 4.319 -18.432 1.00 97.31 269 VAL A O 1
ATOM 2109 N N . THR A 1 270 ? 18.775 3.902 -19.333 1.00 95.06 270 THR A N 1
ATOM 2110 C CA . THR A 1 270 ? 18.075 4.972 -18.605 1.00 95.06 270 THR A CA 1
ATOM 2111 C C . THR A 1 270 ? 18.363 5.044 -17.099 1.00 95.06 270 THR A C 1
ATOM 2113 O O . THR A 1 270 ? 18.624 6.154 -16.640 1.00 95.06 270 THR A O 1
ATOM 2116 N N . PRO A 1 271 ? 18.365 3.947 -16.309 1.00 93.81 271 PRO A N 1
ATOM 2117 C CA . PRO A 1 271 ? 18.679 4.041 -14.879 1.00 93.81 271 PRO A CA 1
ATOM 2118 C C . PRO A 1 271 ? 20.148 4.384 -14.567 1.00 93.81 271 PRO A C 1
ATOM 2120 O O . PRO A 1 271 ? 20.443 4.687 -13.418 1.00 93.81 271 PRO A O 1
ATOM 2123 N N . LEU A 1 272 ? 21.060 4.305 -15.544 1.00 94.81 272 LEU A N 1
ATOM 2124 C CA . LEU A 1 272 ? 22.492 4.596 -15.381 1.00 94.81 272 LEU A CA 1
ATOM 2125 C C . LEU A 1 272 ? 22.883 5.998 -15.869 1.00 94.81 272 LEU A C 1
ATOM 2127 O O . LEU A 1 272 ? 24.014 6.427 -15.652 1.00 94.81 272 LEU A O 1
ATOM 2131 N N . LEU A 1 273 ? 21.990 6.691 -16.576 1.00 94.94 273 LEU A N 1
ATOM 2132 C CA . LEU A 1 273 ? 22.248 8.045 -17.053 1.00 94.94 273 LEU A CA 1
ATOM 2133 C C . LEU A 1 273 ? 22.099 9.045 -15.911 1.00 94.94 273 LEU A C 1
ATOM 2135 O O . LEU A 1 273 ? 21.071 9.037 -15.232 1.00 94.94 273 LEU A O 1
ATOM 2139 N N . ASN A 1 274 ? 23.053 9.970 -15.803 1.00 94.50 274 ASN A N 1
ATOM 2140 C CA . ASN A 1 274 ? 22.931 11.115 -14.905 1.00 94.50 274 ASN A CA 1
ATOM 2141 C C . ASN A 1 274 ? 21.711 11.961 -15.283 1.00 94.50 274 ASN A C 1
ATOM 2143 O O . ASN A 1 274 ? 21.513 12.319 -16.452 1.00 94.50 274 ASN A O 1
ATOM 2147 N N . GLN A 1 275 ? 20.911 12.310 -14.285 1.00 93.81 275 GLN A N 1
ATOM 2148 C CA . GLN A 1 275 ? 19.664 13.037 -14.448 1.00 93.81 275 GLN A CA 1
ATOM 2149 C C . GLN A 1 275 ? 19.824 14.507 -14.057 1.00 93.81 275 GLN A C 1
ATOM 2151 O O . GLN A 1 275 ? 20.314 14.838 -12.982 1.00 93.81 275 GLN A O 1
ATOM 2156 N N . TRP A 1 276 ? 19.333 15.406 -14.913 1.00 93.25 276 TRP A N 1
ATOM 2157 C CA . TRP A 1 276 ? 19.434 16.861 -14.709 1.00 93.25 276 TRP A CA 1
ATOM 2158 C C . TRP A 1 276 ? 18.111 17.528 -14.322 1.00 93.25 276 TRP A C 1
ATOM 2160 O O . TRP A 1 276 ? 18.066 18.722 -14.032 1.00 93.25 276 TRP A O 1
ATOM 2170 N N . THR A 1 277 ? 17.007 16.779 -14.301 1.00 94.00 277 THR A N 1
ATOM 2171 C CA . THR A 1 277 ? 15.740 17.283 -13.757 1.00 94.00 277 THR A CA 1
ATOM 2172 C C . THR A 1 277 ? 15.783 17.242 -12.236 1.00 94.00 277 THR A C 1
ATOM 2174 O O . THR A 1 277 ? 16.188 16.224 -11.680 1.00 94.00 277 THR A O 1
ATOM 2177 N N . TYR A 1 278 ? 15.295 18.293 -11.572 1.00 93.88 278 TYR A N 1
ATOM 2178 C CA . TYR A 1 278 ? 15.430 18.485 -10.122 1.00 93.88 278 TYR A CA 1
ATOM 2179 C C . TYR A 1 278 ? 15.134 17.232 -9.282 1.00 93.88 278 TYR A C 1
ATOM 2181 O O . TYR A 1 278 ? 16.002 16.766 -8.553 1.00 93.88 278 TYR A O 1
ATOM 2189 N N . GLN A 1 279 ? 13.941 16.642 -9.414 1.00 92.12 279 GLN A N 1
ATOM 2190 C CA . GLN A 1 279 ? 13.551 15.476 -8.613 1.00 92.12 279 GLN A CA 1
ATOM 2191 C C . GLN A 1 279 ? 14.468 14.267 -8.845 1.00 92.12 279 GLN A C 1
ATOM 2193 O O . GLN A 1 279 ? 14.858 13.600 -7.890 1.00 92.12 279 GLN A O 1
ATOM 2198 N N . ALA A 1 280 ? 14.809 13.984 -10.103 1.00 91.75 280 ALA A N 1
ATOM 2199 C CA . ALA A 1 280 ? 15.653 12.848 -10.449 1.00 91.75 280 ALA A CA 1
ATOM 2200 C C . ALA A 1 280 ? 17.104 13.068 -9.995 1.00 91.75 280 ALA A C 1
ATOM 2202 O O . ALA A 1 280 ? 17.684 12.171 -9.397 1.00 91.75 280 ALA A O 1
ATOM 2203 N N . MET A 1 281 ? 17.634 14.282 -10.166 1.00 94.50 281 MET A N 1
ATOM 2204 C CA . MET A 1 281 ? 18.962 14.674 -9.692 1.00 94.50 281 MET A CA 1
ATOM 2205 C C . MET A 1 281 ? 19.069 14.568 -8.165 1.00 94.50 281 MET A C 1
ATOM 2207 O O . MET A 1 281 ? 20.037 14.026 -7.640 1.00 94.50 281 MET A O 1
ATOM 2211 N N . VAL A 1 282 ? 18.058 15.049 -7.431 1.00 93.19 282 VAL A N 1
ATOM 2212 C CA . VAL A 1 282 ? 18.008 14.922 -5.965 1.00 93.19 282 VAL A CA 1
ATOM 2213 C C . VAL A 1 282 ? 17.958 13.450 -5.554 1.00 93.19 282 VAL A C 1
ATOM 2215 O O . VAL A 1 282 ? 18.662 13.056 -4.628 1.00 93.19 282 VAL A O 1
ATOM 2218 N N . HIS A 1 283 ? 17.159 12.625 -6.237 1.00 92.44 283 HIS A N 1
ATOM 2219 C CA . HIS A 1 283 ? 17.100 11.192 -5.952 1.00 92.44 283 HIS A CA 1
ATOM 2220 C C . HIS A 1 283 ? 18.425 10.478 -6.248 1.00 92.44 283 HIS A C 1
ATOM 2222 O O . HIS A 1 283 ? 18.819 9.613 -5.477 1.00 92.44 283 HIS A O 1
ATOM 2228 N N . GLU A 1 284 ? 19.122 10.866 -7.312 1.00 91.50 284 GLU A N 1
ATOM 2229 C CA . GLU A 1 284 ? 20.414 10.301 -7.701 1.00 91.50 284 GLU A CA 1
ATOM 2230 C C . GLU A 1 284 ? 21.535 10.671 -6.720 1.00 91.50 284 GLU A C 1
ATOM 2232 O O . GLU A 1 284 ? 22.292 9.803 -6.294 1.00 91.50 284 GLU A O 1
ATOM 2237 N N . ILE A 1 285 ? 21.627 11.946 -6.328 1.00 91.19 285 ILE A N 1
ATOM 2238 C CA . ILE A 1 285 ? 22.733 12.451 -5.500 1.00 91.19 285 ILE A CA 1
ATOM 2239 C C . ILE A 1 285 ? 22.490 12.203 -4.007 1.00 91.19 285 ILE A C 1
ATOM 2241 O O . ILE A 1 285 ? 23.419 11.863 -3.277 1.00 91.19 285 ILE A O 1
ATOM 2245 N N . LEU A 1 286 ? 21.261 12.426 -3.533 1.00 91.25 286 LEU A N 1
ATOM 2246 C CA . LEU A 1 286 ? 20.939 12.436 -2.101 1.00 91.25 286 LEU A CA 1
ATOM 2247 C C . LEU A 1 286 ? 20.042 11.270 -1.674 1.00 91.25 286 LEU A C 1
ATOM 2249 O O . LEU A 1 286 ? 20.018 10.922 -0.495 1.00 91.25 286 LEU A O 1
ATOM 2253 N N . GLY A 1 287 ? 19.307 10.666 -2.608 1.00 89.88 287 GLY A N 1
ATOM 2254 C CA . GLY A 1 287 ? 18.315 9.641 -2.305 1.00 89.88 287 GLY A CA 1
ATOM 2255 C C . GLY A 1 287 ? 17.043 10.231 -1.693 1.00 89.88 287 GLY A C 1
ATOM 2256 O O . GLY A 1 287 ? 17.039 10.780 -0.592 1.00 89.88 287 GLY A O 1
ATOM 2257 N N . ILE A 1 288 ? 15.920 10.059 -2.390 1.00 90.62 288 ILE A N 1
ATOM 2258 C CA . ILE A 1 288 ? 14.591 10.397 -1.853 1.00 90.62 288 ILE A CA 1
ATOM 2259 C C . ILE A 1 288 ? 13.953 9.128 -1.296 1.00 90.62 288 ILE A C 1
ATOM 2261 O O . ILE A 1 288 ? 13.710 8.182 -2.045 1.00 90.62 288 ILE A O 1
ATOM 2265 N N . HIS A 1 289 ? 13.617 9.143 -0.009 1.00 87.25 289 HIS A N 1
ATOM 2266 C CA . HIS A 1 289 ? 12.963 8.038 0.688 1.00 87.25 289 HIS A CA 1
ATOM 2267 C C . HIS A 1 289 ? 11.686 8.555 1.349 1.00 87.25 289 HIS A C 1
ATOM 2269 O O . HIS A 1 289 ? 11.752 9.417 2.220 1.00 87.25 289 HIS A O 1
ATOM 2275 N N . SER A 1 290 ? 10.516 8.070 0.916 1.00 83.12 290 SER A N 1
ATOM 2276 C CA . SER A 1 290 ? 9.206 8.520 1.427 1.00 83.12 290 SER A CA 1
ATOM 2277 C C . SER A 1 290 ? 9.075 10.054 1.482 1.00 83.12 290 SER A C 1
ATOM 2279 O O . SER A 1 290 ? 8.733 10.629 2.513 1.00 83.12 290 SER A O 1
ATOM 2281 N N . ASN A 1 291 ? 9.425 10.715 0.370 1.00 84.31 291 ASN A N 1
ATOM 2282 C CA . ASN A 1 291 ? 9.440 12.178 0.216 1.00 84.31 291 ASN A CA 1
ATOM 2283 C C . ASN A 1 291 ? 10.339 12.932 1.220 1.00 84.31 291 ASN A C 1
ATOM 2285 O O . ASN A 1 291 ? 10.153 14.122 1.455 1.00 84.31 291 ASN A O 1
ATOM 2289 N N . THR A 1 292 ? 11.315 12.242 1.813 1.00 87.12 292 THR A N 1
ATOM 2290 C CA . THR A 1 292 ? 12.306 12.802 2.736 1.00 87.12 292 THR A CA 1
ATOM 2291 C C . THR A 1 292 ? 13.704 12.614 2.158 1.00 87.12 292 THR A C 1
ATOM 2293 O O . THR A 1 292 ? 13.991 11.605 1.509 1.00 87.12 292 THR A O 1
ATOM 2296 N N . VAL A 1 293 ? 14.578 13.588 2.405 1.00 90.19 293 VAL A N 1
ATOM 2297 C CA . VAL A 1 293 ? 15.987 13.566 2.007 1.00 90.19 293 VAL A CA 1
ATOM 2298 C C . VAL A 1 293 ? 16.831 13.779 3.255 1.00 90.19 293 VAL A C 1
ATOM 2300 O O . VAL A 1 293 ? 16.604 14.727 4.006 1.00 90.19 293 VAL A O 1
ATOM 2303 N N . ALA A 1 294 ? 17.794 12.892 3.491 1.00 87.69 294 ALA A N 1
ATOM 2304 C CA . ALA A 1 294 ? 18.752 13.057 4.574 1.00 87.69 294 ALA A CA 1
ATOM 2305 C C . ALA A 1 294 ? 19.903 13.949 4.092 1.00 87.69 294 ALA A C 1
ATOM 2307 O O . ALA A 1 294 ? 20.539 13.652 3.085 1.00 87.69 294 ALA A O 1
ATOM 2308 N N . LEU A 1 295 ? 20.175 15.041 4.810 1.00 87.88 295 LEU A N 1
ATOM 2309 C CA . LEU A 1 295 ? 21.272 15.962 4.506 1.00 87.88 295 LEU A CA 1
ATOM 2310 C C . LEU A 1 295 ? 22.380 15.794 5.558 1.00 87.88 295 LEU A C 1
ATOM 2312 O O . LEU A 1 295 ? 22.352 16.485 6.575 1.00 87.88 295 LEU A O 1
ATOM 2316 N N . PRO A 1 296 ? 23.352 14.884 5.355 1.00 76.25 296 PRO A N 1
ATOM 2317 C CA . PRO A 1 296 ? 24.335 14.540 6.385 1.00 76.25 296 PRO A CA 1
ATOM 2318 C C . PRO A 1 296 ? 25.266 15.700 6.780 1.00 76.25 296 PRO A C 1
ATOM 2320 O O . PRO A 1 296 ? 25.784 15.698 7.889 1.00 76.25 296 PRO A O 1
ATOM 2323 N N . ASN A 1 297 ? 25.442 16.706 5.911 1.00 69.62 297 ASN A N 1
ATOM 2324 C CA . ASN A 1 297 ? 26.383 17.820 6.105 1.00 69.62 297 ASN A CA 1
ATOM 2325 C C . ASN A 1 297 ? 25.733 19.215 6.030 1.00 69.62 297 ASN A C 1
ATOM 2327 O O . ASN A 1 297 ? 26.428 20.205 5.792 1.00 69.62 297 ASN A O 1
ATOM 2331 N N . ALA A 1 298 ? 24.414 19.329 6.204 1.00 62.62 298 ALA A N 1
ATOM 2332 C CA . ALA A 1 298 ? 23.784 20.644 6.276 1.00 62.62 298 ALA A CA 1
ATOM 2333 C C . ALA A 1 298 ? 24.174 21.326 7.599 1.00 62.62 298 ALA A C 1
ATOM 2335 O O . ALA A 1 298 ? 23.643 20.995 8.659 1.00 62.62 298 ALA A O 1
ATOM 2336 N N . LYS A 1 299 ? 25.106 22.287 7.547 1.00 56.75 299 LYS A N 1
ATOM 2337 C CA . LYS A 1 299 ? 25.264 23.278 8.616 1.00 56.75 299 LYS A CA 1
ATOM 2338 C C . LYS A 1 299 ? 23.988 24.115 8.622 1.00 56.75 299 LYS A C 1
ATOM 2340 O O . LYS A 1 299 ? 23.833 25.003 7.793 1.00 56.75 299 LYS A O 1
ATOM 2345 N N . GLY A 1 300 ? 23.040 23.760 9.482 1.00 53.12 300 GLY A N 1
ATOM 2346 C CA . GLY A 1 300 ? 21.867 24.587 9.721 1.00 53.12 300 GLY A CA 1
ATOM 2347 C C . GLY A 1 300 ? 22.314 25.870 10.406 1.00 53.12 300 GLY A C 1
ATOM 2348 O O . GLY A 1 300 ? 22.523 25.867 11.614 1.00 53.12 300 GLY A O 1
ATOM 2349 N N . GLU A 1 301 ? 22.505 26.936 9.638 1.00 46.75 301 GLU A N 1
ATOM 2350 C CA . GLU A 1 301 ? 22.407 28.288 10.179 1.00 46.75 301 GLU A CA 1
ATOM 2351 C C . GLU A 1 301 ? 20.909 28.570 10.334 1.00 46.75 301 GLU A C 1
ATOM 2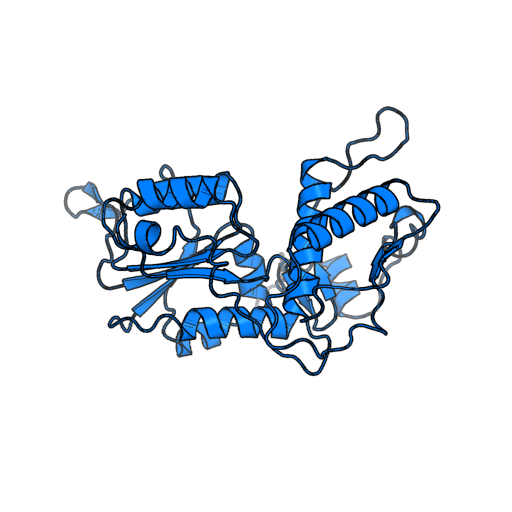353 O O . GLU A 1 301 ? 20.211 28.847 9.358 1.00 46.75 301 GLU A O 1
ATOM 2358 N N . TRP A 1 302 ? 20.415 28.359 11.555 1.00 42.25 302 TRP A N 1
ATOM 2359 C CA . TRP A 1 302 ? 19.125 28.858 12.025 1.00 42.25 302 TRP A CA 1
ATOM 2360 C C . TRP A 1 302 ? 19.363 30.113 12.855 1.00 42.25 302 TRP A C 1
ATOM 2362 O O . TRP A 1 302 ? 20.330 30.096 13.654 1.00 42.25 302 TRP A O 1
#

Sequence (302 aa):
VRFFLSAAAPQAFPLVRVSMGGVNVVEAVRLYLLKMVGDARDSSPLRVLLMDSDTIGIVTMAVSKSEMLQRNVFLFERLAEEAQRPVALDRLGRPRTLAMKHLTCLTLVRPTAKSVADLCAELRSPRYGSYYLSFTNRLEDKDLKLLARADEHEVVRQVQEVFADYVPVMPWLFSLNLAQCYKAPETGTYQWDTPALDRTAQGLHALLQALGKPDVPHVRYQGNSPMCRDLASALRKRMQQVGPPSHENSVVSCGNTGLLILDRRNDPVTPLLNQWTYQAMVHEILGIHSNTVALPNAKGEW